Protein AF-A0A137P1X7-F1 (afdb_monomer_lite)

Organism: Conidiobolus coronatus (strain ATCC 28846 / CBS 209.66 / NRRL 28638) (NCBI:txid796925)

Secondary structure (DSSP, 8-state):
---HHHHHHHHHHHHHHHHHHHHHHHHHHH-HHHHTSHHHHHHHHHHHHHHHHHHHHHHHHHGGGGTTSHHHHHHHHHHHHHHHHHHHHHHHHHHHHHHHHTS-PPPPHHHHHHHHHHHHHHHHHHHHHHHHH--S--SS-SSHHHHHHHHHHHHHHHHHHHHHHHHHHHHHHHHHHHHHHHHHHHH-SS--HHHHHHHHHHHHHHHHHHTHHHHHHHHHHHHHHHHHHHHHTTGGGGTTT-

pLDDT: mean 83.23, std 13.9, range [30.8, 97.38]

Sequence (242 aa):
MSVEVPTVIQYLGLVCSVVVILILAALTIVDIKLVNRVTVRLVAGIAIADFIGHVSVILILDSVNYIPSSYCQGLAAMTTLARLMYALTNVAICYHLYRVVVSLKKASFKYELAIWSVLMLIIGVIMVIFHFVGKLCIPGSDNFGIQVLENIIAGLFNLAAVASGIFTTFACHRHMNRWVEAYFNKDSEGEGDNGQNEAKVIKSKQVKRSFLYPLSTIITLSTELVTCFWSLGGNQHKLSEL

Structure (mmCIF, N/CA/C/O backbone):
data_AF-A0A137P1X7-F1
#
_entry.id   AF-A0A137P1X7-F1
#
loop_
_atom_site.group_PDB
_atom_site.id
_atom_site.type_symbol
_atom_site.label_atom_id
_atom_site.label_alt_id
_atom_site.label_comp_id
_atom_site.label_asym_id
_atom_site.label_entity_id
_atom_site.label_seq_id
_atom_site.pdbx_PDB_ins_code
_atom_site.Cartn_x
_atom_site.Cartn_y
_atom_site.Cartn_z
_atom_site.occupancy
_atom_site.B_iso_or_equiv
_atom_site.auth_seq_id
_atom_site.auth_comp_id
_atom_site.auth_asym_id
_atom_site.auth_atom_id
_atom_site.pdbx_PDB_model_num
ATOM 1 N N . MET A 1 1 ? 24.621 14.379 -12.247 1.00 30.80 1 MET A N 1
ATOM 2 C CA . MET A 1 1 ? 24.216 15.378 -11.234 1.00 30.80 1 MET A CA 1
ATOM 3 C C . MET A 1 1 ? 23.479 14.636 -10.112 1.00 30.80 1 MET A C 1
ATOM 5 O O . MET A 1 1 ? 22.495 13.976 -10.399 1.00 30.80 1 MET A O 1
ATOM 9 N N . SER A 1 2 ? 24.042 14.610 -8.893 1.00 34.41 2 SER A N 1
ATOM 10 C CA . SER A 1 2 ? 23.454 14.098 -7.627 1.00 34.41 2 SER A CA 1
ATOM 11 C C . SER A 1 2 ? 22.745 12.719 -7.616 1.00 34.41 2 SER A C 1
ATOM 13 O O . SER A 1 2 ? 21.550 12.642 -7.341 1.00 34.41 2 SER A O 1
ATOM 15 N N . VAL A 1 3 ? 23.482 11.616 -7.809 1.00 47.91 3 VAL A N 1
ATOM 16 C CA . VAL A 1 3 ? 22.989 10.240 -7.518 1.00 47.91 3 VAL A CA 1
ATOM 17 C C . VAL A 1 3 ? 23.093 9.897 -6.013 1.00 47.91 3 VAL A C 1
ATOM 19 O O . VAL A 1 3 ? 22.483 8.950 -5.522 1.00 47.91 3 VAL A O 1
ATOM 22 N N . GLU A 1 4 ? 23.815 10.704 -5.234 1.00 55.75 4 GLU A N 1
ATOM 23 C CA . GLU A 1 4 ? 24.093 10.423 -3.817 1.00 55.75 4 GLU A CA 1
ATOM 24 C C . GLU A 1 4 ? 22.868 10.606 -2.908 1.00 55.75 4 GLU A C 1
ATOM 26 O O . GLU A 1 4 ? 22.577 9.746 -2.079 1.00 55.75 4 GLU A O 1
ATOM 31 N N . VAL A 1 5 ? 22.096 11.682 -3.099 1.00 58.75 5 VAL A N 1
ATOM 32 C CA . VAL A 1 5 ? 20.900 11.979 -2.290 1.00 58.75 5 VAL A CA 1
ATOM 33 C C . VAL A 1 5 ? 19.823 10.887 -2.390 1.00 58.75 5 VAL A C 1
ATOM 35 O O . VAL A 1 5 ? 19.363 10.434 -1.339 1.00 58.75 5 VAL A O 1
ATOM 38 N N . PRO A 1 6 ? 19.418 10.409 -3.589 1.00 72.00 6 PRO A N 1
ATOM 39 C CA . PRO A 1 6 ? 18.426 9.340 -3.670 1.00 72.00 6 PRO A CA 1
ATOM 40 C C . PRO A 1 6 ? 18.935 8.048 -3.025 1.00 72.00 6 PRO A C 1
ATOM 42 O O . PRO A 1 6 ? 18.173 7.391 -2.325 1.00 72.00 6 PRO A O 1
ATOM 45 N N . THR A 1 7 ? 20.222 7.726 -3.164 1.00 79.62 7 THR A N 1
ATOM 46 C CA . THR A 1 7 ? 20.813 6.500 -2.609 1.00 79.62 7 THR A CA 1
ATOM 47 C C . THR A 1 7 ? 20.793 6.487 -1.076 1.00 79.62 7 THR A C 1
ATOM 49 O O . THR A 1 7 ? 20.354 5.506 -0.475 1.00 79.62 7 THR A O 1
ATOM 52 N N . VAL A 1 8 ? 21.179 7.591 -0.423 1.00 87.44 8 VAL A N 1
ATOM 53 C CA . VAL A 1 8 ? 21.151 7.707 1.050 1.00 87.44 8 VAL A CA 1
ATOM 54 C C . VAL A 1 8 ? 19.732 7.531 1.601 1.00 87.44 8 VAL A C 1
ATOM 56 O O . VAL A 1 8 ? 19.544 6.837 2.600 1.00 87.44 8 VAL A O 1
ATOM 59 N N . ILE A 1 9 ? 18.725 8.108 0.935 1.00 88.12 9 ILE A N 1
ATOM 60 C CA . ILE A 1 9 ? 17.318 7.973 1.343 1.00 88.12 9 ILE A CA 1
ATOM 61 C C . ILE A 1 9 ? 16.857 6.512 1.244 1.00 88.12 9 ILE A C 1
ATOM 63 O O . ILE A 1 9 ? 16.176 6.036 2.152 1.00 88.12 9 ILE A O 1
ATOM 67 N N . GLN A 1 10 ? 17.256 5.783 0.194 1.00 89.00 10 GLN A N 1
ATOM 68 C CA . GLN A 1 10 ? 16.917 4.361 0.056 1.00 89.00 10 GLN A CA 1
ATOM 69 C C . GLN A 1 10 ? 17.535 3.512 1.172 1.00 89.00 10 GLN A C 1
ATOM 71 O O . GLN A 1 10 ? 16.839 2.690 1.764 1.00 89.00 10 GLN A O 1
ATOM 76 N N . TYR A 1 11 ? 18.808 3.732 1.513 1.00 92.56 11 TYR A N 1
ATOM 77 C CA . TYR A 1 11 ? 19.455 3.012 2.616 1.00 92.56 11 TYR A CA 1
ATOM 78 C C . TYR A 1 11 ? 18.837 3.341 3.976 1.00 92.56 11 TYR A C 1
ATOM 80 O O . TYR A 1 11 ? 18.636 2.441 4.791 1.00 92.56 11 TYR A O 1
ATOM 88 N N . LEU A 1 12 ? 18.496 4.608 4.226 1.00 93.88 12 LEU A N 1
ATOM 89 C CA . LEU A 1 12 ? 17.813 5.000 5.457 1.00 93.88 12 LEU A CA 1
ATOM 90 C C . LEU A 1 12 ? 16.444 4.316 5.569 1.00 93.88 12 LEU A C 1
ATOM 92 O O . LEU A 1 12 ? 16.135 3.726 6.604 1.00 93.88 12 LEU A O 1
ATOM 96 N N . GLY A 1 13 ? 15.657 4.344 4.491 1.00 91.44 13 GLY A N 1
ATOM 97 C CA . GLY A 1 13 ? 14.371 3.653 4.415 1.00 91.44 13 GLY A CA 1
ATOM 98 C C . GLY A 1 13 ? 14.506 2.144 4.626 1.00 91.44 13 GLY A C 1
ATOM 99 O O . GLY A 1 13 ? 13.758 1.556 5.411 1.00 91.44 13 GLY A O 1
ATOM 100 N N . LEU A 1 14 ? 15.532 1.526 4.032 1.00 94.50 14 LEU A N 1
ATOM 101 C CA . LEU A 1 14 ? 15.858 0.118 4.244 1.00 94.50 14 LEU A CA 1
ATOM 102 C C . LEU A 1 14 ? 16.126 -0.176 5.725 1.00 94.50 14 LEU A C 1
ATOM 104 O O . LEU A 1 14 ? 15.487 -1.063 6.288 1.00 94.50 14 LEU A O 1
ATOM 108 N N . VAL A 1 15 ? 17.008 0.585 6.380 1.00 96.31 15 VAL A N 1
ATOM 109 C CA . VAL A 1 15 ? 17.313 0.408 7.811 1.00 96.31 15 VAL A CA 1
ATOM 110 C C . VAL A 1 15 ? 16.051 0.559 8.660 1.00 96.31 15 VAL A C 1
ATOM 112 O O . VAL A 1 15 ? 15.792 -0.280 9.523 1.00 96.31 15 VAL A O 1
ATOM 115 N N . CYS A 1 16 ? 15.224 1.572 8.392 1.00 95.31 16 CYS A N 1
ATOM 116 C CA . CYS A 1 16 ? 13.956 1.766 9.094 1.00 95.31 16 CYS A CA 1
ATOM 117 C C . CYS A 1 16 ? 13.007 0.571 8.919 1.00 95.31 16 CYS A C 1
ATOM 119 O O . CYS A 1 16 ? 12.462 0.081 9.910 1.00 95.31 16 CYS A O 1
ATOM 121 N N . SER A 1 17 ? 12.841 0.065 7.693 1.00 95.38 17 SER A N 1
ATOM 122 C CA . SER A 1 17 ? 11.986 -1.097 7.416 1.00 95.38 17 SER A CA 1
ATOM 123 C C . SER A 1 17 ? 12.483 -2.360 8.135 1.00 95.38 17 SER A C 1
ATOM 125 O O . SER A 1 17 ? 11.692 -3.054 8.776 1.00 95.38 17 SER A O 1
ATOM 127 N N . VAL A 1 18 ? 13.799 -2.607 8.143 1.00 96.81 18 VAL A N 1
ATOM 128 C CA . VAL A 1 18 ? 14.423 -3.734 8.855 1.00 96.81 18 VAL A CA 1
ATOM 129 C C . VAL A 1 18 ? 14.198 -3.623 10.360 1.00 96.81 18 VAL A C 1
ATOM 131 O O . VAL A 1 18 ? 13.780 -4.596 10.987 1.00 96.81 18 VAL A O 1
ATOM 134 N N . VAL A 1 19 ? 14.414 -2.444 10.951 1.00 97.38 19 VAL A N 1
ATOM 135 C CA . VAL A 1 19 ? 14.175 -2.213 12.385 1.00 97.38 19 VAL A CA 1
ATOM 136 C C . VAL A 1 19 ? 12.715 -2.487 12.746 1.00 97.38 19 VAL A C 1
ATOM 138 O O . VAL A 1 19 ? 12.451 -3.177 13.730 1.00 97.38 19 VAL A O 1
ATOM 141 N N . VAL A 1 20 ? 11.758 -2.015 11.940 1.00 95.38 20 VAL A N 1
ATOM 142 C CA . VAL A 1 20 ? 10.328 -2.285 12.162 1.00 95.38 20 VAL A CA 1
ATOM 143 C C . VAL A 1 20 ? 10.031 -3.784 12.089 1.00 95.38 20 VAL A C 1
ATOM 145 O O . VAL A 1 20 ? 9.364 -4.309 12.981 1.00 95.38 20 VAL A O 1
ATOM 148 N N . ILE A 1 21 ? 10.551 -4.494 11.084 1.00 95.88 21 ILE A N 1
ATOM 149 C CA . ILE A 1 21 ? 10.370 -5.948 10.948 1.00 95.88 21 ILE A CA 1
ATOM 150 C C . ILE A 1 21 ? 10.949 -6.690 12.162 1.00 95.88 21 ILE A C 1
ATOM 152 O O . ILE A 1 21 ? 10.281 -7.565 12.713 1.00 95.88 21 ILE A O 1
ATOM 156 N N . LEU A 1 22 ? 12.144 -6.317 12.630 1.00 96.94 22 LEU A N 1
ATOM 157 C CA . LEU A 1 22 ? 12.773 -6.922 13.810 1.00 96.94 22 LEU A CA 1
ATOM 158 C C . LEU A 1 22 ? 11.968 -6.669 15.090 1.00 96.94 22 LEU A C 1
ATOM 160 O O . LEU A 1 22 ? 11.778 -7.591 15.883 1.00 96.94 22 LEU A O 1
ATOM 164 N N . ILE A 1 23 ? 11.442 -5.455 15.279 1.00 95.56 23 ILE A N 1
ATOM 165 C CA . ILE A 1 23 ? 10.562 -5.133 16.412 1.00 95.56 23 ILE A CA 1
ATOM 166 C C . ILE A 1 23 ? 9.292 -5.991 16.357 1.00 95.56 23 ILE A C 1
ATOM 168 O O . ILE A 1 23 ? 8.887 -6.558 17.371 1.00 95.56 23 ILE A O 1
ATOM 172 N N . LEU A 1 24 ? 8.671 -6.133 15.184 1.00 93.69 24 LEU A N 1
ATOM 173 C CA . LEU A 1 24 ? 7.478 -6.965 15.011 1.00 93.69 24 LEU A CA 1
ATOM 174 C C . LEU A 1 24 ? 7.767 -8.453 15.257 1.00 93.69 24 LEU A C 1
ATOM 176 O O . LEU A 1 24 ? 6.954 -9.141 15.881 1.00 93.69 24 LEU A O 1
ATOM 180 N N . ALA A 1 25 ? 8.931 -8.945 14.830 1.00 93.94 25 ALA A N 1
ATOM 181 C CA . ALA A 1 25 ? 9.381 -10.303 15.114 1.00 93.94 25 ALA A CA 1
ATOM 182 C C . ALA A 1 25 ? 9.582 -10.522 16.624 1.00 93.94 25 ALA A C 1
ATOM 184 O O . ALA A 1 25 ? 9.053 -11.486 17.177 1.00 93.94 25 ALA A O 1
ATOM 185 N N . ALA A 1 26 ? 10.247 -9.591 17.316 1.00 95.38 26 ALA A N 1
ATOM 186 C CA . ALA A 1 26 ? 10.423 -9.645 18.767 1.00 95.38 26 ALA A CA 1
ATOM 187 C C . ALA A 1 26 ? 9.076 -9.625 19.513 1.00 95.38 26 ALA A C 1
ATOM 189 O O . ALA A 1 26 ? 8.852 -10.438 20.408 1.00 95.38 26 ALA A O 1
ATOM 190 N N . LEU A 1 27 ? 8.136 -8.765 19.101 1.00 92.69 27 LEU A N 1
ATOM 191 C CA . LEU A 1 27 ? 6.781 -8.735 19.664 1.00 92.69 27 LEU A CA 1
ATOM 192 C C . LEU A 1 27 ? 6.018 -10.043 19.425 1.00 92.69 27 LEU A C 1
ATOM 194 O O . LEU A 1 27 ? 5.241 -10.451 20.283 1.00 92.69 27 LEU A O 1
ATOM 198 N N . THR A 1 28 ? 6.253 -10.716 18.295 1.00 92.00 28 THR A N 1
ATOM 199 C CA . THR A 1 28 ? 5.644 -12.023 17.999 1.00 92.00 28 THR A CA 1
ATOM 200 C C . THR A 1 28 ? 6.122 -13.096 18.975 1.00 92.00 28 THR A C 1
ATOM 202 O O . THR A 1 28 ? 5.324 -13.935 19.389 1.00 92.00 28 THR A O 1
ATOM 205 N N . ILE A 1 29 ? 7.399 -13.048 19.366 1.00 94.56 29 ILE A N 1
ATOM 206 C CA . ILE A 1 29 ? 7.999 -13.981 20.327 1.00 94.56 29 ILE A CA 1
ATOM 207 C C . ILE A 1 29 ? 7.494 -13.704 21.750 1.00 94.56 29 ILE A C 1
ATOM 209 O O . ILE A 1 29 ? 7.195 -14.644 22.482 1.00 94.56 29 ILE A O 1
ATOM 213 N N . VAL A 1 30 ? 7.384 -12.429 22.141 1.00 96.00 30 VAL A N 1
ATOM 214 C CA . VAL A 1 30 ? 6.983 -12.038 23.504 1.00 96.00 30 VAL A CA 1
ATOM 215 C C . VAL A 1 30 ? 5.481 -12.214 23.739 1.00 96.00 30 VAL A C 1
ATOM 217 O O . VAL A 1 30 ? 5.085 -12.774 24.759 1.00 96.00 30 VAL A O 1
ATOM 220 N N . ASP A 1 31 ? 4.634 -11.738 22.821 1.00 93.69 31 ASP A N 1
ATOM 221 C CA . ASP A 1 31 ? 3.179 -11.831 22.955 1.00 93.69 31 ASP A CA 1
ATOM 222 C C . ASP A 1 31 ? 2.479 -11.964 21.594 1.00 93.69 31 ASP A C 1
ATOM 224 O O . ASP A 1 31 ? 2.097 -10.992 20.931 1.00 93.69 31 ASP A O 1
ATOM 228 N N . ILE A 1 32 ? 2.205 -13.211 21.214 1.00 88.25 32 ILE A N 1
ATOM 229 C CA . ILE A 1 32 ? 1.483 -13.525 19.980 1.00 88.25 32 ILE A CA 1
ATOM 230 C C . ILE A 1 32 ? 0.057 -12.946 19.958 1.00 88.25 32 ILE A C 1
ATOM 232 O O . ILE A 1 32 ? -0.488 -12.682 18.881 1.00 88.25 32 ILE A O 1
ATOM 236 N N . LYS A 1 33 ? -0.564 -12.687 21.124 1.00 87.94 33 LYS A N 1
ATOM 237 C CA . LYS A 1 33 ? -1.897 -12.059 21.190 1.00 87.94 33 LYS A CA 1
ATOM 238 C C . LYS A 1 33 ? -1.836 -10.600 20.751 1.00 87.94 33 LYS A C 1
ATOM 240 O O . LYS A 1 33 ? -2.809 -10.106 20.174 1.00 87.94 33 LYS A O 1
ATOM 245 N N . LEU A 1 34 ? -0.713 -9.921 20.983 1.00 84.44 34 LEU A N 1
ATOM 246 C CA . LEU A 1 34 ? -0.501 -8.550 20.528 1.00 84.44 34 LEU A CA 1
ATOM 247 C C . LEU A 1 34 ? -0.401 -8.490 19.000 1.00 84.44 34 LEU A C 1
ATOM 249 O O . LEU A 1 34 ? -1.052 -7.650 18.376 1.00 84.44 34 LEU A O 1
ATOM 253 N N . VAL A 1 35 ? 0.341 -9.421 18.394 1.00 84.31 35 VAL A N 1
ATOM 254 C CA . VAL A 1 35 ? 0.533 -9.501 16.934 1.00 84.31 35 VAL A CA 1
ATOM 255 C C . VAL A 1 35 ? -0.715 -10.000 16.206 1.00 84.31 35 VAL A C 1
ATOM 257 O O . VAL A 1 35 ? -0.954 -9.648 15.053 1.00 84.31 35 VAL A O 1
ATOM 260 N N . ASN A 1 36 ? -1.601 -10.719 16.899 1.00 82.69 36 ASN A N 1
ATOM 261 C CA . ASN A 1 36 ? -2.900 -11.112 16.355 1.00 82.69 36 ASN A CA 1
ATOM 262 C C . ASN A 1 36 ? -3.873 -9.923 16.151 1.00 82.69 36 ASN A C 1
ATOM 264 O O . ASN A 1 36 ? -4.985 -10.096 15.641 1.00 82.69 36 ASN A O 1
ATOM 268 N N . ARG A 1 37 ? -3.481 -8.701 16.536 1.00 84.00 37 ARG A N 1
ATOM 269 C CA . ARG A 1 37 ? -4.231 -7.482 16.222 1.00 84.00 37 ARG A CA 1
ATOM 270 C C . ARG A 1 37 ? -4.041 -7.111 14.754 1.00 84.00 37 ARG A C 1
ATOM 272 O O . ARG A 1 37 ? -2.922 -6.982 14.269 1.00 84.00 37 ARG A O 1
ATOM 279 N N . VAL A 1 38 ? -5.155 -6.836 14.081 1.00 81.50 38 VAL A N 1
ATOM 280 C CA . VAL A 1 38 ? -5.211 -6.449 12.659 1.00 81.50 38 VAL A CA 1
ATOM 281 C C . VAL A 1 38 ? -4.222 -5.336 12.324 1.00 81.50 38 VAL A C 1
ATOM 283 O O . VAL A 1 38 ? -3.482 -5.436 11.356 1.00 81.50 38 VAL A O 1
ATOM 286 N N . THR A 1 39 ? -4.156 -4.295 13.156 1.00 81.50 39 THR A N 1
ATOM 287 C CA . THR A 1 39 ? -3.266 -3.148 12.937 1.00 81.50 39 THR A CA 1
ATOM 288 C C . THR A 1 39 ? -1.796 -3.551 12.875 1.00 81.50 39 THR A C 1
ATOM 290 O O . THR A 1 39 ? -1.064 -3.013 12.057 1.00 81.50 39 THR A O 1
ATOM 293 N N . VAL A 1 40 ? -1.364 -4.512 13.699 1.00 85.88 40 VAL A N 1
ATOM 294 C CA . VAL A 1 40 ? 0.032 -4.974 13.732 1.00 85.88 40 VAL A CA 1
ATOM 295 C C . VAL A 1 40 ? 0.358 -5.765 12.467 1.00 85.88 40 VAL A C 1
ATOM 297 O O . VAL A 1 40 ? 1.384 -5.520 11.841 1.00 85.88 40 VAL A O 1
ATOM 300 N N . ARG A 1 41 ? -0.553 -6.643 12.029 1.00 87.50 41 ARG A N 1
ATOM 301 C CA . ARG A 1 41 ? -0.404 -7.378 10.762 1.00 87.50 41 ARG A CA 1
ATOM 302 C C . ARG A 1 41 ? -0.355 -6.459 9.544 1.00 87.50 41 ARG A C 1
ATOM 304 O O . ARG A 1 41 ? 0.434 -6.687 8.636 1.00 87.50 41 ARG A O 1
ATOM 311 N N . LEU A 1 42 ? -1.178 -5.415 9.529 1.00 85.19 42 LEU A N 1
ATOM 312 C CA . LEU A 1 42 ? -1.189 -4.429 8.449 1.00 85.19 42 LEU A CA 1
ATOM 313 C C . LEU A 1 42 ? 0.116 -3.621 8.394 1.00 85.19 42 LEU A C 1
ATOM 315 O O . LEU A 1 42 ? 0.656 -3.418 7.310 1.00 85.19 42 LEU A O 1
ATOM 319 N N . VAL A 1 43 ? 0.656 -3.219 9.552 1.00 89.75 43 VAL A N 1
ATOM 320 C CA . VAL A 1 43 ? 1.976 -2.567 9.635 1.00 89.75 43 VAL A CA 1
ATOM 321 C C . VAL A 1 43 ? 3.083 -3.503 9.149 1.00 89.75 43 VAL A C 1
ATOM 323 O O . VAL A 1 43 ? 3.970 -3.053 8.432 1.00 89.75 43 VAL A O 1
ATOM 326 N N . ALA A 1 44 ? 3.010 -4.799 9.469 1.00 91.25 44 ALA A N 1
ATOM 327 C CA . ALA A 1 44 ? 3.953 -5.788 8.949 1.00 91.25 44 ALA A CA 1
ATOM 328 C C . ALA A 1 44 ? 3.917 -5.857 7.414 1.00 91.25 44 ALA A C 1
ATOM 330 O O . ALA A 1 44 ? 4.967 -5.859 6.781 1.00 91.25 44 ALA A O 1
ATOM 331 N N . GLY A 1 45 ? 2.721 -5.851 6.816 1.00 90.56 45 GLY A N 1
ATOM 332 C CA . GLY A 1 45 ? 2.553 -5.832 5.361 1.00 90.56 45 GLY A CA 1
ATOM 333 C C . GLY A 1 45 ? 3.215 -4.622 4.695 1.00 90.56 45 GLY A C 1
ATOM 334 O O . GLY A 1 45 ? 3.949 -4.795 3.725 1.00 90.56 45 GLY A O 1
ATOM 335 N N . ILE A 1 46 ? 3.020 -3.416 5.247 1.00 92.12 46 ILE A N 1
ATOM 336 C CA . ILE A 1 46 ? 3.688 -2.199 4.746 1.00 92.12 46 ILE A CA 1
ATOM 337 C C . ILE A 1 46 ? 5.205 -2.321 4.893 1.00 92.12 46 ILE A C 1
ATOM 339 O O . ILE A 1 46 ? 5.922 -2.087 3.929 1.00 92.12 46 ILE A O 1
ATOM 343 N N . ALA A 1 47 ? 5.696 -2.728 6.066 1.00 94.19 47 ALA A N 1
ATOM 344 C CA . ALA A 1 47 ? 7.132 -2.816 6.319 1.00 94.19 47 ALA A CA 1
ATOM 345 C C . ALA A 1 47 ? 7.831 -3.805 5.371 1.00 94.19 47 ALA A C 1
ATOM 347 O O . ALA A 1 47 ? 8.941 -3.542 4.918 1.00 94.19 47 ALA A O 1
ATOM 348 N N . ILE A 1 48 ? 7.172 -4.920 5.033 1.00 92.81 48 ILE A N 1
ATOM 349 C CA . ILE A 1 48 ? 7.675 -5.872 4.034 1.00 92.81 48 ILE A CA 1
ATOM 350 C C . ILE A 1 48 ? 7.661 -5.237 2.634 1.00 92.81 48 ILE A C 1
ATOM 352 O O . ILE A 1 48 ? 8.624 -5.406 1.892 1.00 92.81 48 ILE A O 1
ATOM 356 N N . ALA A 1 49 ? 6.616 -4.487 2.269 1.00 92.38 49 ALA A N 1
ATOM 357 C CA . ALA A 1 49 ? 6.569 -3.778 0.988 1.00 92.38 49 ALA A CA 1
ATOM 358 C C . ALA A 1 49 ? 7.672 -2.727 0.853 1.00 92.38 49 ALA A C 1
ATOM 360 O O . ALA A 1 49 ? 8.355 -2.707 -0.170 1.00 92.38 49 ALA A O 1
ATOM 361 N N . ASP A 1 50 ? 7.903 -1.937 1.900 1.00 92.31 50 ASP A N 1
ATOM 362 C CA . ASP A 1 50 ? 8.989 -0.956 1.958 1.00 92.31 50 ASP A CA 1
ATOM 363 C C . ASP A 1 50 ? 10.354 -1.634 1.861 1.00 92.31 50 ASP A C 1
ATOM 365 O O . ASP A 1 50 ? 11.200 -1.209 1.077 1.00 92.31 50 ASP A O 1
ATOM 369 N N . PHE A 1 51 ? 10.559 -2.731 2.597 1.00 94.88 51 PHE A N 1
ATOM 370 C CA . PHE A 1 51 ? 11.801 -3.498 2.537 1.00 94.88 51 PHE A CA 1
ATOM 371 C C . PHE A 1 51 ? 12.095 -3.977 1.111 1.00 94.88 51 PHE A C 1
ATOM 373 O O . PHE A 1 51 ? 13.176 -3.718 0.582 1.00 94.88 51 PHE A O 1
ATOM 380 N N . ILE A 1 52 ? 11.127 -4.634 0.462 1.00 93.06 52 ILE A N 1
ATOM 381 C CA . ILE A 1 52 ? 11.301 -5.122 -0.912 1.00 93.06 52 ILE A CA 1
ATOM 382 C C . ILE A 1 52 ? 11.508 -3.947 -1.875 1.00 93.06 52 ILE A C 1
ATOM 384 O O . ILE A 1 52 ? 12.370 -4.028 -2.750 1.00 93.06 52 ILE A O 1
ATOM 388 N N . GLY A 1 53 ? 10.776 -2.845 -1.696 1.00 91.12 53 GLY A N 1
ATOM 389 C CA . GLY A 1 53 ? 10.919 -1.630 -2.496 1.00 91.12 53 GLY A CA 1
ATOM 390 C C . GLY A 1 53 ? 12.331 -1.064 -2.433 1.00 91.12 53 GLY A C 1
ATOM 391 O O . GLY A 1 53 ? 12.987 -0.961 -3.472 1.00 91.12 53 GLY A O 1
ATOM 392 N N . HIS A 1 54 ? 12.831 -0.785 -1.230 1.00 92.50 54 HIS A N 1
ATOM 393 C CA . HIS A 1 54 ? 14.171 -0.238 -1.023 1.00 92.50 54 HIS A CA 1
ATOM 394 C C . HIS A 1 54 ? 15.269 -1.176 -1.532 1.00 92.50 54 HIS A C 1
ATOM 396 O O . HIS A 1 54 ? 16.167 -0.722 -2.241 1.00 92.50 54 HIS A O 1
ATOM 402 N N . VAL A 1 55 ? 15.178 -2.483 -1.247 1.00 91.88 55 VAL A N 1
ATOM 403 C CA . VAL A 1 55 ? 16.127 -3.476 -1.784 1.00 91.88 55 VAL A CA 1
ATOM 404 C C . VAL A 1 55 ? 16.107 -3.467 -3.310 1.00 91.88 55 VAL A C 1
ATOM 406 O O . VAL A 1 55 ? 17.166 -3.423 -3.928 1.00 91.88 55 VAL A O 1
ATOM 409 N N . SER A 1 56 ? 14.924 -3.466 -3.932 1.00 88.12 56 SER A N 1
ATOM 410 C CA . SER A 1 56 ? 14.815 -3.494 -5.393 1.00 88.12 56 SER A CA 1
ATOM 411 C C . SER A 1 56 ? 15.440 -2.254 -6.039 1.00 88.12 56 SER A C 1
ATOM 413 O O . SER A 1 56 ? 16.178 -2.379 -7.009 1.00 88.12 56 SER A O 1
ATOM 415 N N . VAL A 1 57 ? 15.229 -1.067 -5.461 1.00 84.75 57 VAL A N 1
ATOM 416 C CA . VAL A 1 57 ? 15.802 0.182 -5.978 1.00 84.75 57 VAL A CA 1
ATOM 417 C C . VAL A 1 57 ? 17.321 0.193 -5.829 1.00 84.75 57 VAL A C 1
ATOM 419 O O . VAL A 1 57 ? 18.009 0.548 -6.782 1.00 84.75 57 VAL A O 1
ATOM 422 N N . ILE A 1 58 ? 17.851 -0.229 -4.677 1.00 87.75 58 ILE A N 1
ATOM 423 C CA . ILE A 1 58 ? 19.302 -0.317 -4.449 1.00 87.75 58 ILE A CA 1
ATOM 424 C C . ILE A 1 58 ? 19.941 -1.265 -5.465 1.00 87.75 58 ILE A C 1
ATOM 426 O O . ILE A 1 58 ? 20.902 -0.897 -6.133 1.00 87.75 58 ILE A O 1
ATOM 430 N N . LEU A 1 59 ? 19.363 -2.453 -5.644 1.00 85.12 59 LEU A N 1
ATOM 431 C CA . LEU A 1 59 ? 19.865 -3.422 -6.613 1.00 85.12 59 LEU A CA 1
ATOM 432 C C . LEU A 1 59 ? 19.776 -2.892 -8.054 1.00 85.12 59 LEU A C 1
ATOM 434 O O . LEU A 1 59 ? 20.644 -3.211 -8.864 1.00 85.12 59 LEU A O 1
ATOM 438 N N . ILE A 1 60 ? 18.764 -2.076 -8.395 1.00 79.94 60 ILE A N 1
ATOM 439 C CA . ILE A 1 60 ? 18.640 -1.481 -9.739 1.00 79.94 60 ILE A CA 1
ATOM 440 C C . ILE A 1 60 ? 19.800 -0.537 -10.026 1.00 79.94 60 ILE A C 1
ATOM 442 O O . ILE A 1 60 ? 20.328 -0.569 -11.140 1.00 79.94 60 ILE A O 1
ATOM 446 N N . LEU A 1 61 ? 20.215 0.266 -9.044 1.00 77.94 61 LEU A N 1
ATOM 447 C CA . LEU A 1 61 ? 21.328 1.204 -9.204 1.00 77.94 61 LEU A CA 1
ATOM 448 C C . LEU A 1 61 ? 22.629 0.479 -9.582 1.00 77.94 61 LEU A C 1
ATOM 450 O O . LEU A 1 61 ? 23.362 0.956 -10.446 1.00 77.94 61 LEU A O 1
ATOM 454 N N . ASP A 1 62 ? 22.854 -0.711 -9.026 1.00 74.56 62 ASP A N 1
ATOM 455 C CA . ASP A 1 62 ? 24.030 -1.539 -9.323 1.00 74.56 62 ASP A CA 1
ATOM 456 C C . ASP A 1 62 ? 23.863 -2.397 -10.598 1.00 74.56 62 ASP A C 1
ATOM 458 O O . ASP A 1 62 ? 24.832 -2.951 -11.128 1.00 74.56 62 ASP A O 1
ATOM 462 N N . SER A 1 63 ? 22.637 -2.506 -11.126 1.00 71.25 63 SER A N 1
ATOM 463 C CA . SER A 1 63 ? 22.284 -3.430 -12.215 1.00 71.25 63 SER A CA 1
ATOM 464 C C . SER A 1 63 ? 22.617 -2.942 -13.630 1.00 71.25 63 SER A C 1
ATOM 466 O O . SER A 1 63 ? 22.495 -3.717 -14.578 1.00 71.25 63 SER A O 1
ATOM 468 N N . VAL A 1 64 ? 23.067 -1.691 -13.795 1.00 70.06 64 VAL A N 1
ATOM 469 C CA . VAL A 1 64 ? 23.318 -1.066 -15.113 1.00 70.06 64 VAL A CA 1
ATOM 470 C C . VAL A 1 64 ? 24.294 -1.888 -15.967 1.00 70.06 64 VAL A C 1
ATOM 472 O O . VAL A 1 64 ? 24.118 -2.006 -17.176 1.00 70.06 64 VAL A O 1
ATOM 475 N N . ASN A 1 65 ? 25.270 -2.544 -15.335 1.00 71.81 65 ASN A N 1
ATOM 476 C CA . ASN A 1 65 ? 26.262 -3.386 -16.016 1.00 71.81 65 ASN A CA 1
ATOM 477 C C . ASN A 1 65 ? 25.744 -4.786 -16.399 1.00 71.81 65 ASN A C 1
ATOM 479 O O . ASN A 1 65 ? 26.455 -5.552 -17.044 1.00 71.81 65 ASN A O 1
ATOM 483 N N . TYR A 1 66 ? 24.525 -5.139 -15.987 1.00 73.19 66 TYR A N 1
ATOM 484 C CA . TYR A 1 66 ? 23.942 -6.472 -16.137 1.00 73.19 66 TYR A CA 1
ATOM 485 C C . TYR A 1 66 ? 22.762 -6.500 -17.116 1.00 73.19 66 TYR A C 1
ATOM 487 O O . TYR A 1 66 ? 22.052 -7.506 -17.184 1.00 73.19 66 TYR A O 1
ATOM 495 N N . ILE A 1 67 ? 22.539 -5.439 -17.892 1.00 73.69 67 ILE A N 1
ATOM 496 C CA . ILE A 1 67 ? 21.613 -5.450 -19.033 1.00 73.69 67 ILE A CA 1
ATOM 497 C C . ILE A 1 67 ? 22.291 -6.254 -20.163 1.00 73.69 67 ILE A C 1
ATOM 499 O O . ILE A 1 67 ? 23.413 -5.894 -20.522 1.00 73.69 67 ILE A O 1
ATOM 503 N N . PRO A 1 68 ? 21.703 -7.334 -20.738 1.00 72.25 68 PRO A N 1
ATOM 504 C CA . PRO A 1 68 ? 20.331 -7.860 -20.637 1.00 72.25 68 PRO A CA 1
ATOM 505 C C . PRO A 1 68 ? 20.238 -9.257 -19.968 1.00 72.25 68 PRO A C 1
ATOM 507 O O . PRO A 1 68 ? 19.657 -10.198 -20.510 1.00 72.25 68 P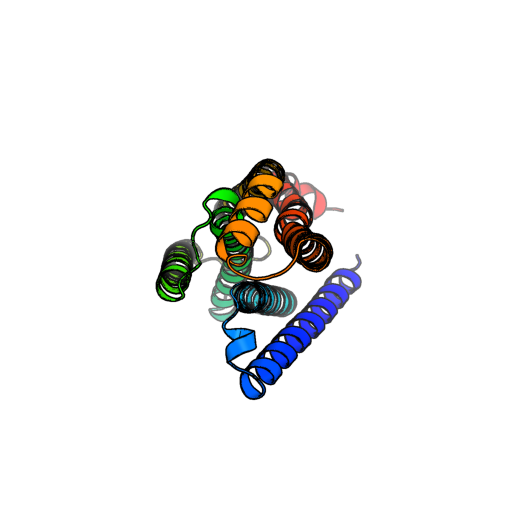RO A O 1
ATOM 510 N N . SER A 1 69 ? 20.840 -9.437 -18.796 1.00 80.12 69 SER A N 1
ATOM 511 C CA . SER A 1 69 ? 20.844 -10.723 -18.085 1.00 80.12 69 SER A CA 1
ATOM 512 C C . SER A 1 69 ? 19.474 -11.102 -17.494 1.00 80.12 69 SER A C 1
ATOM 514 O O . SER A 1 69 ? 18.615 -10.254 -17.236 1.00 80.12 69 SER A O 1
ATOM 516 N N . SER A 1 70 ? 19.289 -12.393 -17.194 1.00 80.94 70 SER A N 1
ATOM 517 C CA . SER A 1 70 ? 18.132 -12.896 -16.432 1.00 80.94 70 SER A CA 1
ATOM 518 C C . SER A 1 70 ? 18.017 -12.265 -15.039 1.00 80.94 70 SER A C 1
ATOM 520 O O . SER A 1 70 ? 16.911 -12.108 -14.523 1.00 80.94 70 SER A O 1
ATOM 522 N N . TYR A 1 71 ? 19.144 -11.850 -14.452 1.00 81.31 71 TYR A N 1
ATOM 523 C CA . TYR A 1 71 ? 19.188 -11.113 -13.190 1.00 81.31 71 TYR A CA 1
ATOM 524 C C . TYR A 1 71 ? 18.441 -9.779 -13.294 1.00 81.31 71 TYR A C 1
ATOM 526 O O . TYR A 1 71 ? 17.595 -9.469 -12.457 1.00 81.31 71 TYR A O 1
ATOM 534 N N . CYS A 1 72 ? 18.680 -9.039 -14.376 1.00 78.38 72 CYS A N 1
ATOM 535 C CA . CYS A 1 72 ? 18.020 -7.769 -14.648 1.00 78.38 72 CYS A CA 1
ATOM 536 C C . CYS A 1 72 ? 16.491 -7.948 -14.786 1.00 78.38 72 CYS A C 1
ATOM 538 O O . CYS A 1 72 ? 15.713 -7.210 -14.182 1.00 78.38 72 CYS A O 1
ATOM 540 N N . GLN A 1 73 ? 16.038 -8.976 -15.515 1.00 77.94 73 GLN A N 1
ATOM 541 C CA . GLN A 1 73 ? 14.603 -9.273 -15.659 1.00 77.94 73 GLN A CA 1
ATOM 542 C C . GLN A 1 73 ? 13.935 -9.596 -14.315 1.00 77.94 73 GLN A C 1
ATOM 544 O O . GLN A 1 73 ? 12.842 -9.107 -14.028 1.00 77.94 73 GLN A O 1
ATOM 549 N N . GLY A 1 74 ? 14.599 -10.401 -13.478 1.00 79.94 74 GLY A N 1
ATOM 550 C CA . GLY A 1 74 ? 14.120 -10.699 -12.129 1.00 79.94 74 GLY A CA 1
ATOM 551 C C . GLY A 1 74 ? 14.014 -9.440 -11.271 1.00 79.94 74 GLY A C 1
ATOM 552 O O . GLY A 1 74 ? 13.044 -9.267 -10.538 1.00 79.94 74 GLY A O 1
ATOM 553 N N . LEU A 1 75 ? 14.969 -8.527 -11.414 1.00 82.06 75 LEU A N 1
ATOM 554 C CA . LEU A 1 75 ? 15.000 -7.284 -10.664 1.00 82.06 75 LEU A CA 1
ATOM 555 C C . LEU A 1 75 ? 13.881 -6.310 -11.063 1.00 82.06 75 LEU A C 1
ATOM 557 O O . LEU A 1 75 ? 13.214 -5.765 -10.186 1.00 82.06 75 LEU A O 1
ATOM 561 N N . ALA A 1 76 ? 13.606 -6.166 -12.361 1.00 79.44 76 ALA A N 1
ATOM 562 C CA . ALA A 1 76 ? 12.455 -5.401 -12.842 1.00 79.44 76 ALA A CA 1
ATOM 563 C C . ALA A 1 76 ? 11.138 -5.965 -12.278 1.00 79.44 76 ALA A C 1
ATOM 565 O O . ALA A 1 76 ? 10.325 -5.224 -11.724 1.00 79.44 76 ALA A O 1
ATOM 566 N N . ALA A 1 77 ? 10.970 -7.292 -12.316 1.00 81.88 77 ALA A N 1
ATOM 567 C CA . ALA A 1 77 ? 9.803 -7.951 -11.736 1.00 81.88 77 ALA A CA 1
ATOM 568 C C . ALA A 1 77 ? 9.684 -7.700 -10.221 1.00 81.88 77 ALA A C 1
ATOM 570 O O . ALA A 1 77 ? 8.583 -7.457 -9.727 1.00 81.88 77 ALA A O 1
ATOM 571 N N . MET A 1 78 ? 10.802 -7.707 -9.485 1.00 85.12 78 MET A N 1
ATOM 572 C CA . MET A 1 78 ? 10.837 -7.395 -8.051 1.00 85.12 78 MET A CA 1
ATOM 573 C C . MET A 1 78 ? 10.433 -5.947 -7.750 1.00 85.12 78 MET A C 1
ATOM 575 O O . MET A 1 78 ? 9.722 -5.704 -6.775 1.00 85.12 78 MET A O 1
ATOM 579 N N . THR A 1 79 ? 10.828 -4.985 -8.582 1.00 85.56 79 THR A N 1
ATOM 580 C CA . THR A 1 79 ? 10.414 -3.583 -8.423 1.00 85.56 79 THR A CA 1
ATOM 581 C C . THR A 1 79 ? 8.933 -3.388 -8.716 1.00 85.56 79 THR A C 1
ATOM 583 O O . THR A 1 79 ? 8.234 -2.735 -7.937 1.00 85.56 79 THR A O 1
ATOM 586 N N . THR A 1 80 ? 8.413 -4.000 -9.782 1.00 85.94 80 THR A N 1
ATOM 587 C CA . THR A 1 80 ? 6.973 -3.979 -10.065 1.00 85.94 80 THR A CA 1
ATOM 588 C C . THR A 1 80 ? 6.182 -4.655 -8.940 1.00 85.94 80 THR A C 1
ATOM 590 O O . THR A 1 80 ? 5.172 -4.116 -8.487 1.00 85.94 80 THR A O 1
ATOM 593 N N . LEU A 1 81 ? 6.666 -5.792 -8.424 1.00 88.56 81 LEU A N 1
ATOM 594 C CA . LEU A 1 81 ? 6.104 -6.469 -7.252 1.00 88.56 81 LEU A CA 1
ATOM 595 C C . LEU A 1 81 ? 6.033 -5.529 -6.048 1.00 88.56 81 LEU A C 1
ATOM 597 O O . LEU A 1 81 ? 4.972 -5.410 -5.439 1.00 88.56 81 LEU A O 1
ATOM 601 N N . ALA A 1 82 ? 7.131 -4.847 -5.720 1.00 90.12 82 ALA A N 1
ATOM 602 C CA . ALA A 1 82 ? 7.185 -3.938 -4.581 1.00 90.12 82 ALA A CA 1
ATOM 603 C C . ALA A 1 82 ? 6.142 -2.819 -4.690 1.00 90.12 82 ALA A C 1
ATOM 605 O O . ALA A 1 82 ? 5.370 -2.602 -3.755 1.00 90.12 82 ALA A O 1
ATOM 606 N N . ARG A 1 83 ? 6.067 -2.164 -5.857 1.00 90.00 83 ARG A N 1
ATOM 607 C CA . ARG A 1 83 ? 5.099 -1.090 -6.137 1.00 90.00 83 ARG A CA 1
ATOM 608 C C . ARG A 1 83 ? 3.658 -1.563 -5.985 1.00 90.00 83 ARG A C 1
ATOM 610 O O . ARG A 1 83 ? 2.871 -0.958 -5.257 1.00 90.00 83 ARG A O 1
ATOM 617 N N . LEU A 1 84 ? 3.315 -2.679 -6.631 1.00 92.38 84 LEU A N 1
ATOM 618 C CA . LEU A 1 84 ? 1.965 -3.239 -6.569 1.00 92.38 84 LEU A CA 1
ATOM 619 C C . LEU A 1 84 ? 1.606 -3.682 -5.154 1.00 92.38 84 LEU A C 1
ATOM 621 O O . LEU A 1 84 ? 0.501 -3.409 -4.687 1.00 92.38 84 LEU A O 1
ATOM 625 N N . MET A 1 85 ? 2.535 -4.336 -4.457 1.00 92.25 85 MET A N 1
ATOM 626 C CA . MET A 1 85 ? 2.318 -4.788 -3.089 1.00 92.25 85 MET A CA 1
ATOM 627 C C . MET A 1 85 ? 2.104 -3.607 -2.145 1.00 92.25 85 MET A C 1
ATOM 629 O O . MET A 1 85 ? 1.203 -3.670 -1.309 1.00 92.25 85 MET A O 1
ATOM 633 N N . TYR A 1 86 ? 2.851 -2.514 -2.305 1.00 93.25 86 TYR A N 1
ATOM 634 C CA . TYR A 1 86 ? 2.660 -1.304 -1.512 1.00 93.25 86 TYR A CA 1
ATOM 635 C C . TYR A 1 86 ? 1.280 -0.673 -1.762 1.00 93.25 86 TYR A C 1
ATOM 637 O O . TYR A 1 86 ? 0.516 -0.457 -0.814 1.00 93.25 86 TYR A O 1
ATOM 645 N N . ALA A 1 87 ? 0.899 -0.444 -3.023 1.00 94.62 87 ALA A N 1
ATOM 646 C CA . ALA A 1 87 ? -0.399 0.140 -3.372 1.00 94.62 87 ALA A CA 1
ATOM 647 C C . ALA A 1 87 ? -1.579 -0.725 -2.889 1.00 94.62 87 ALA A C 1
ATOM 649 O O . ALA A 1 87 ? -2.504 -0.237 -2.233 1.00 94.62 87 ALA A O 1
ATOM 650 N N . LEU A 1 88 ? -1.528 -2.034 -3.142 1.00 94.31 88 LEU A N 1
ATOM 651 C CA . LEU A 1 88 ? -2.582 -2.975 -2.760 1.00 94.31 88 LEU A CA 1
ATOM 652 C C . LEU A 1 88 ? -2.674 -3.196 -1.249 1.00 94.31 88 LEU A C 1
ATOM 654 O O . LEU A 1 88 ? -3.780 -3.325 -0.719 1.00 94.31 88 LEU A O 1
ATOM 658 N N . THR A 1 89 ? -1.546 -3.179 -0.534 1.00 93.69 89 THR A N 1
ATOM 659 C CA . THR A 1 89 ? -1.547 -3.217 0.936 1.00 93.69 89 THR A CA 1
ATOM 660 C C . THR A 1 89 ? -2.278 -2.002 1.495 1.00 93.69 89 THR A C 1
ATOM 662 O O . THR A 1 89 ? -3.129 -2.145 2.373 1.00 93.69 89 THR A O 1
ATOM 665 N N . ASN A 1 90 ? -2.029 -0.812 0.945 1.00 94.62 90 ASN A N 1
ATOM 666 C CA . ASN A 1 90 ? -2.736 0.400 1.352 1.00 94.62 90 ASN A CA 1
ATOM 667 C C . ASN A 1 90 ? -4.250 0.331 1.064 1.00 94.62 90 ASN A C 1
ATOM 669 O O . ASN A 1 90 ? -5.051 0.718 1.921 1.00 94.62 90 ASN A O 1
ATOM 673 N N . VAL A 1 91 ? -4.664 -0.236 -0.077 1.00 94.56 91 VAL A N 1
ATOM 674 C CA . VAL A 1 91 ? -6.087 -0.506 -0.370 1.00 94.56 91 VAL A CA 1
ATOM 675 C C . VAL A 1 91 ? -6.690 -1.461 0.666 1.00 94.56 91 VAL A C 1
ATOM 677 O O . VAL A 1 91 ? -7.764 -1.187 1.208 1.00 94.56 91 VAL A O 1
ATOM 680 N N . ALA A 1 92 ? -6.004 -2.560 0.995 1.00 93.06 92 ALA A N 1
ATOM 681 C CA . ALA A 1 92 ? -6.473 -3.506 2.007 1.00 93.06 92 ALA A CA 1
ATOM 682 C C . ALA A 1 92 ? -6.594 -2.863 3.392 1.00 93.06 92 ALA A C 1
ATOM 684 O O . ALA A 1 92 ? -7.579 -3.107 4.092 1.00 93.06 92 ALA A O 1
ATOM 685 N N . ILE A 1 93 ? -5.654 -1.999 3.780 1.00 92.38 93 ILE A N 1
ATOM 686 C CA . ILE A 1 93 ? -5.730 -1.228 5.028 1.00 92.38 93 ILE A CA 1
ATOM 687 C C . ILE A 1 93 ? -6.977 -0.347 5.039 1.00 92.38 93 ILE A C 1
ATOM 689 O O . ILE A 1 93 ? -7.749 -0.384 6.002 1.00 92.38 93 ILE A O 1
ATOM 693 N N . CYS A 1 94 ? -7.206 0.405 3.960 1.00 93.75 94 CYS A N 1
ATOM 694 C CA . CYS A 1 94 ? -8.375 1.268 3.824 1.00 93.75 94 CYS A CA 1
ATOM 695 C C . CYS A 1 94 ? -9.678 0.463 3.898 1.00 93.75 94 CYS A C 1
ATOM 697 O O . CYS A 1 94 ? -10.621 0.879 4.576 1.00 93.75 94 CYS A O 1
ATOM 699 N N . TYR A 1 95 ? -9.719 -0.714 3.274 1.00 93.00 95 TYR A N 1
ATOM 700 C CA . TYR A 1 95 ? -10.859 -1.623 3.337 1.00 93.00 95 TYR A CA 1
ATOM 701 C C . TYR A 1 95 ? -11.094 -2.178 4.751 1.00 93.00 95 TYR A C 1
ATOM 703 O O . TYR A 1 95 ? -12.223 -2.176 5.253 1.00 93.00 95 TYR A O 1
ATOM 711 N N . HIS A 1 96 ? -10.039 -2.630 5.432 1.00 90.88 96 HIS A N 1
ATOM 712 C CA . HIS A 1 96 ? -10.133 -3.156 6.793 1.00 90.88 96 HIS A CA 1
ATOM 713 C C . HIS A 1 96 ? -10.621 -2.101 7.780 1.00 90.88 96 HIS A C 1
ATOM 715 O O . HIS A 1 96 ? -11.515 -2.378 8.585 1.00 90.88 96 HIS A O 1
ATOM 721 N N . LEU A 1 97 ? -10.082 -0.886 7.688 1.00 90.75 97 LEU A N 1
ATOM 722 C CA . LEU A 1 97 ? -10.501 0.235 8.517 1.00 90.75 97 LEU A CA 1
ATOM 723 C C . LEU A 1 97 ? -11.969 0.598 8.259 1.00 90.75 97 LEU A C 1
ATOM 725 O O . LEU A 1 97 ? -12.743 0.713 9.211 1.00 90.75 97 LEU A O 1
ATOM 729 N N . TYR A 1 98 ? -12.376 0.683 6.987 1.00 93.06 98 TYR A N 1
ATOM 730 C CA . TYR A 1 98 ? -13.771 0.909 6.605 1.00 93.06 98 TYR A CA 1
ATOM 731 C C . TYR A 1 98 ? -14.698 -0.152 7.212 1.00 93.06 98 TYR A C 1
ATOM 733 O O . TYR A 1 98 ? -15.713 0.168 7.832 1.00 93.06 98 TYR A O 1
ATOM 741 N N . ARG A 1 99 ? -14.337 -1.433 7.107 1.00 91.62 99 ARG A N 1
ATOM 742 C CA . ARG A 1 99 ? -15.149 -2.528 7.646 1.00 91.62 99 ARG A CA 1
ATOM 743 C C . ARG A 1 99 ? -15.305 -2.450 9.169 1.00 91.62 99 ARG A C 1
ATOM 745 O O . ARG A 1 99 ? -16.396 -2.706 9.683 1.00 91.62 99 ARG A O 1
ATOM 752 N N . VAL A 1 100 ? -14.234 -2.122 9.888 1.00 88.94 100 VAL A N 1
ATOM 753 C CA . VAL A 1 100 ? -14.258 -2.047 11.355 1.00 88.94 100 VAL A CA 1
ATOM 754 C C . VAL A 1 100 ? -15.043 -0.826 11.833 1.00 88.94 100 VAL A C 1
ATOM 756 O O . VAL A 1 100 ? -15.867 -0.962 12.736 1.00 88.94 100 VAL A O 1
ATOM 759 N N . VAL A 1 101 ? -14.817 0.345 11.230 1.00 89.75 101 VAL A N 1
ATOM 760 C CA . VAL A 1 101 ? -15.396 1.617 11.695 1.00 89.75 101 VAL A CA 1
ATOM 761 C C . VAL A 1 101 ? -16.803 1.841 11.145 1.00 89.75 101 VAL A C 1
ATOM 763 O O . VAL A 1 101 ? -17.719 2.154 11.899 1.00 89.75 101 VAL A O 1
ATOM 766 N N . VAL A 1 102 ? -17.001 1.662 9.839 1.00 92.00 102 VAL A N 1
ATOM 767 C CA . VAL A 1 102 ? -18.275 1.970 9.171 1.00 92.00 102 VAL A CA 1
ATOM 768 C C . VAL A 1 102 ? -19.245 0.800 9.269 1.00 92.00 102 VAL A C 1
ATOM 770 O O . VAL A 1 102 ? -20.408 0.991 9.615 1.00 92.00 102 VAL A O 1
ATOM 773 N N . SER A 1 103 ? -18.780 -0.422 8.987 1.00 89.38 103 SER A N 1
ATOM 774 C CA . SER A 1 103 ? -19.660 -1.603 8.990 1.00 89.38 103 SER A CA 1
ATOM 775 C C . SER A 1 103 ? -19.832 -2.249 10.367 1.00 89.38 103 SER A C 1
ATOM 777 O O . SER A 1 103 ? -20.622 -3.183 10.483 1.00 89.38 103 SER A O 1
ATOM 779 N N . LEU A 1 104 ? -19.083 -1.815 11.391 1.00 87.62 104 LEU A N 1
ATOM 780 C CA . LEU A 1 104 ? -19.089 -2.399 12.743 1.00 87.62 104 LEU A CA 1
ATOM 781 C C . LEU A 1 104 ? -18.849 -3.922 12.760 1.00 87.62 104 LEU A C 1
ATOM 783 O O . LEU A 1 104 ? -19.239 -4.623 13.696 1.00 87.62 104 LEU A O 1
ATOM 787 N N . LYS A 1 105 ? -18.211 -4.461 11.712 1.00 88.31 105 LYS A N 1
ATOM 788 C CA . LYS A 1 105 ? -17.956 -5.896 11.568 1.00 88.31 105 LYS A CA 1
ATOM 789 C C . LYS A 1 105 ? -16.578 -6.215 12.129 1.00 88.31 105 LYS A C 1
ATOM 791 O O . LYS A 1 105 ? -15.577 -5.665 11.675 1.00 88.31 105 LYS A O 1
ATOM 796 N N . LYS A 1 106 ? -16.517 -7.169 13.062 1.00 83.50 106 LYS A N 1
ATOM 797 C CA . LYS A 1 106 ? -15.248 -7.685 13.587 1.00 83.50 106 LYS A CA 1
ATOM 798 C C . LYS A 1 106 ? -14.424 -8.279 12.441 1.00 83.50 106 LYS A C 1
ATOM 800 O O . LYS A 1 106 ? -14.933 -9.073 11.644 1.00 83.50 106 LYS A O 1
ATOM 805 N N . ALA A 1 107 ? -13.162 -7.876 12.352 1.00 81.19 107 ALA A N 1
ATOM 806 C CA . ALA A 1 107 ? -12.210 -8.487 11.442 1.00 81.19 107 ALA A CA 1
ATOM 807 C C . ALA A 1 107 ? -11.914 -9.913 11.927 1.00 81.19 107 ALA A C 1
ATOM 809 O O . ALA A 1 107 ? -11.562 -10.125 13.089 1.00 81.19 107 ALA A O 1
ATOM 810 N N . SER A 1 108 ? -12.140 -10.896 11.060 1.00 87.81 108 SER A N 1
ATOM 811 C CA . SER A 1 108 ? -11.789 -12.288 11.321 1.00 87.81 108 SER A CA 1
ATOM 812 C C . SER A 1 108 ? -10.517 -12.631 10.559 1.00 87.81 108 SER A C 1
ATOM 814 O O . SER A 1 108 ? -10.372 -12.263 9.393 1.00 87.81 108 SER A O 1
ATOM 816 N N . PHE A 1 109 ? -9.628 -13.395 11.195 1.00 84.69 109 PHE A N 1
ATOM 817 C CA . PHE A 1 109 ? -8.371 -13.824 10.581 1.00 84.69 109 PHE A CA 1
ATOM 818 C C . PHE A 1 109 ? -8.589 -14.546 9.241 1.00 84.69 109 PHE A C 1
ATOM 820 O O . PHE A 1 109 ? -7.882 -14.282 8.278 1.00 84.69 109 PHE A O 1
ATOM 827 N N . LYS A 1 110 ? -9.637 -15.380 9.141 1.00 88.94 110 LYS A N 1
ATOM 828 C CA . LYS A 1 110 ? -10.014 -16.073 7.895 1.00 88.94 110 LYS A CA 1
ATOM 829 C C . LYS A 1 110 ? -10.255 -15.106 6.736 1.00 88.94 110 LYS A C 1
ATOM 831 O O . LYS A 1 110 ? -9.874 -15.379 5.607 1.00 88.94 110 LYS A O 1
ATOM 836 N N . TYR A 1 111 ? -10.909 -13.986 7.022 1.00 87.88 111 TYR A N 1
ATOM 837 C CA . TYR A 1 111 ? -11.239 -13.003 6.005 1.00 87.88 111 TYR A CA 1
ATOM 838 C C . TYR A 1 111 ? -10.029 -12.146 5.621 1.00 87.88 111 TYR A C 1
ATOM 840 O O . TYR A 1 111 ? -9.853 -11.826 4.453 1.00 87.88 111 TYR A O 1
ATOM 848 N N . GLU A 1 112 ? -9.190 -11.791 6.594 1.00 87.25 112 GLU A N 1
ATOM 849 C CA . GLU A 1 112 ? -7.909 -11.128 6.323 1.00 87.25 112 GLU A CA 1
ATOM 850 C C . GLU A 1 112 ? -7.021 -11.987 5.428 1.00 87.25 112 GLU A C 1
ATOM 852 O O . GLU A 1 112 ? -6.538 -11.503 4.410 1.00 87.25 112 GLU A O 1
ATOM 857 N N . LEU A 1 113 ? -6.868 -13.271 5.764 1.00 89.69 113 LEU A N 1
ATOM 858 C CA . LEU A 1 113 ? -6.108 -14.213 4.952 1.00 89.69 113 LEU A CA 1
ATOM 859 C C . LEU A 1 113 ? -6.670 -14.291 3.529 1.00 89.69 113 LEU A C 1
ATOM 861 O O . LEU A 1 113 ? -5.900 -14.239 2.581 1.00 89.69 113 LEU A O 1
ATOM 865 N N . ALA A 1 114 ? -7.997 -14.333 3.372 1.00 91.94 114 ALA A N 1
ATOM 866 C CA . ALA A 1 114 ? -8.631 -14.335 2.057 1.00 91.94 114 ALA A CA 1
ATOM 867 C C . ALA A 1 114 ? -8.298 -13.076 1.235 1.00 91.94 114 ALA A C 1
ATOM 869 O O . ALA A 1 114 ? -7.969 -13.203 0.058 1.00 91.94 114 ALA A O 1
ATOM 870 N N . ILE A 1 115 ? -8.329 -11.878 1.838 1.00 91.06 115 ILE A N 1
ATOM 871 C CA . ILE A 1 115 ? -7.913 -10.642 1.152 1.00 91.06 115 ILE A CA 1
ATOM 872 C C . ILE A 1 115 ? -6.451 -10.737 0.726 1.00 91.06 115 ILE A C 1
ATOM 874 O O . ILE A 1 115 ? -6.149 -10.503 -0.439 1.00 91.06 115 ILE A O 1
ATOM 878 N N . TRP A 1 116 ? -5.554 -11.116 1.637 1.00 89.88 116 TRP A N 1
ATOM 879 C CA . TRP A 1 116 ? -4.130 -11.245 1.329 1.00 89.88 116 TRP A CA 1
ATOM 880 C C . TRP A 1 116 ? -3.866 -12.265 0.219 1.00 89.88 116 TRP A C 1
ATOM 882 O O . TRP A 1 116 ? -3.094 -11.983 -0.692 1.00 89.88 116 TRP A O 1
ATOM 892 N N . SER A 1 117 ? -4.546 -13.412 0.234 1.00 92.81 117 SER A N 1
ATOM 893 C CA . SER A 1 117 ? -4.450 -14.407 -0.836 1.00 92.81 117 SER A CA 1
ATOM 894 C C . SER A 1 117 ? -4.914 -13.853 -2.183 1.00 92.81 117 SER A C 1
ATOM 896 O O . SER A 1 117 ? -4.243 -14.075 -3.187 1.00 92.81 117 SER A O 1
ATOM 898 N N . VAL A 1 118 ? -6.020 -13.100 -2.217 1.00 94.00 118 VAL A N 1
ATOM 899 C CA . VAL A 1 118 ? -6.507 -12.454 -3.448 1.00 94.00 118 VAL A CA 1
ATOM 900 C C . VAL A 1 118 ? -5.518 -11.400 -3.945 1.00 94.00 118 VAL A C 1
ATOM 902 O O . VAL A 1 118 ? -5.241 -11.353 -5.140 1.00 94.00 118 VAL A O 1
ATOM 905 N N . LEU A 1 119 ? -4.936 -10.595 -3.052 1.00 92.12 119 LEU A N 1
ATOM 906 C CA . LEU A 1 119 ? -3.914 -9.616 -3.425 1.00 92.12 119 LEU A CA 1
ATOM 907 C C . LEU A 1 119 ? -2.677 -10.286 -4.029 1.00 92.12 119 LEU A C 1
ATOM 909 O O . LEU A 1 119 ? -2.250 -9.899 -5.113 1.00 92.12 119 LEU A O 1
ATOM 913 N N . MET A 1 120 ? -2.139 -11.316 -3.370 1.00 91.31 120 MET A N 1
ATOM 914 C CA . MET A 1 120 ? -0.969 -12.050 -3.865 1.00 91.31 120 MET A CA 1
ATOM 915 C C . MET A 1 120 ? -1.255 -12.747 -5.198 1.00 91.31 120 MET A C 1
ATOM 917 O O . MET A 1 120 ? -0.383 -12.789 -6.062 1.00 91.31 120 MET A O 1
ATOM 921 N N . LEU A 1 121 ? -2.481 -13.240 -5.401 1.00 94.81 121 LEU A N 1
ATOM 922 C CA . LEU A 1 121 ? -2.911 -13.802 -6.680 1.00 94.81 121 LEU A CA 1
ATOM 923 C C . LEU A 1 121 ? -2.914 -12.743 -7.792 1.00 94.81 121 LEU A C 1
ATOM 925 O O . LEU A 1 121 ? -2.356 -12.989 -8.857 1.00 94.81 121 LEU A O 1
ATOM 929 N N . ILE A 1 122 ? -3.507 -11.569 -7.548 1.00 93.12 122 ILE A N 1
ATOM 930 C CA . ILE A 1 122 ? -3.552 -10.466 -8.524 1.00 93.12 122 ILE A CA 1
ATOM 931 C C . ILE A 1 122 ? -2.133 -10.026 -8.896 1.00 93.12 122 ILE A C 1
ATOM 933 O O . ILE A 1 122 ? -1.806 -9.926 -10.077 1.00 93.12 122 ILE A O 1
ATOM 937 N N . ILE A 1 123 ? -1.279 -9.818 -7.892 1.00 91.44 123 ILE A N 1
ATOM 938 C CA . ILE A 1 123 ? 0.128 -9.457 -8.084 1.00 91.44 123 ILE A CA 1
ATOM 939 C C . ILE A 1 123 ? 0.850 -10.533 -8.899 1.00 91.44 123 ILE A C 1
ATOM 941 O O . ILE A 1 123 ? 1.517 -10.208 -9.877 1.00 91.44 123 ILE A O 1
ATOM 945 N N . GLY A 1 124 ? 0.680 -11.810 -8.545 1.00 91.31 124 GLY A N 1
ATOM 946 C CA . GLY A 1 124 ? 1.302 -12.929 -9.250 1.00 91.31 124 GLY A CA 1
ATOM 947 C C . GLY A 1 124 ? 0.901 -12.995 -10.724 1.00 91.31 124 GLY A C 1
ATOM 948 O O . GLY A 1 124 ? 1.764 -13.149 -11.584 1.00 91.31 124 GLY A O 1
ATOM 949 N N . VAL A 1 125 ? -0.384 -12.800 -11.040 1.00 91.75 125 VAL A N 1
ATOM 950 C CA . VAL A 1 125 ? -0.864 -12.742 -12.432 1.00 91.75 125 VAL A CA 1
ATOM 951 C C . VAL A 1 125 ? -0.213 -11.584 -13.188 1.00 91.75 125 VAL A C 1
ATOM 953 O O . VAL A 1 125 ? 0.271 -11.781 -14.302 1.00 91.75 125 VAL A O 1
ATOM 956 N N . ILE A 1 126 ? -0.148 -10.394 -12.585 1.00 89.00 126 ILE A N 1
ATOM 957 C CA . ILE A 1 126 ? 0.482 -9.222 -13.208 1.00 89.00 126 ILE A CA 1
ATOM 958 C C . ILE A 1 126 ? 1.979 -9.462 -13.445 1.00 89.00 126 ILE A C 1
ATOM 960 O O . ILE A 1 126 ? 2.477 -9.173 -14.531 1.00 89.00 126 ILE A O 1
ATOM 964 N N . MET A 1 127 ? 2.688 -10.048 -12.478 1.00 86.88 127 MET A N 1
ATOM 965 C CA . MET A 1 127 ? 4.102 -10.402 -12.631 1.00 86.88 127 MET A CA 1
ATOM 966 C C . MET A 1 127 ? 4.329 -11.397 -13.769 1.00 86.88 127 MET A C 1
ATOM 968 O O . MET A 1 127 ? 5.268 -11.230 -14.540 1.00 86.88 127 MET A O 1
ATOM 972 N N . VAL A 1 128 ? 3.470 -12.411 -13.905 1.00 86.94 128 VAL A N 1
ATOM 973 C CA . VAL A 1 128 ? 3.553 -13.381 -15.005 1.00 86.94 128 VAL A CA 1
ATOM 974 C C . VAL A 1 128 ? 3.337 -12.689 -16.353 1.00 86.94 128 VAL A C 1
ATOM 976 O O . VAL A 1 128 ? 4.107 -12.921 -17.283 1.00 86.94 128 VAL A O 1
ATOM 979 N N . ILE A 1 129 ? 2.349 -11.794 -16.456 1.00 84.56 129 ILE A N 1
ATOM 980 C CA . ILE A 1 129 ? 2.117 -10.997 -17.671 1.00 84.56 129 ILE A CA 1
ATOM 981 C C . ILE A 1 129 ? 3.365 -10.172 -18.007 1.00 84.56 129 ILE A C 1
ATOM 983 O O . ILE A 1 129 ? 3.853 -10.241 -19.134 1.00 84.56 129 ILE A O 1
ATOM 987 N N . PHE A 1 130 ? 3.929 -9.450 -17.035 1.00 78.06 130 PHE A N 1
ATOM 988 C CA . PHE A 1 130 ? 5.142 -8.660 -17.253 1.00 78.06 130 PHE A CA 1
ATOM 989 C C . PHE A 1 130 ? 6.368 -9.509 -17.568 1.00 78.06 130 PHE A C 1
ATOM 991 O O . PHE A 1 130 ? 7.199 -9.074 -18.354 1.00 78.06 130 PHE A O 1
ATOM 998 N N . HIS A 1 131 ? 6.478 -10.725 -17.040 1.00 77.75 131 HIS A N 1
ATOM 999 C CA . HIS A 1 131 ? 7.560 -11.636 -17.402 1.00 77.75 131 HIS A CA 1
ATOM 1000 C C . HIS A 1 131 ? 7.499 -12.029 -18.888 1.00 77.75 131 HIS A C 1
ATOM 1002 O O . HIS A 1 131 ? 8.520 -12.030 -19.574 1.00 77.75 131 HIS A O 1
ATOM 1008 N N . PHE A 1 132 ? 6.301 -12.314 -19.412 1.00 77.00 132 PHE A N 1
ATOM 1009 C CA . PHE A 1 132 ? 6.128 -12.668 -20.825 1.00 77.00 132 PHE A CA 1
ATOM 1010 C C . PHE A 1 132 ? 6.224 -11.463 -21.771 1.00 77.00 132 PHE A C 1
ATOM 1012 O O . PHE A 1 132 ? 6.736 -11.605 -22.883 1.00 77.00 132 PHE A O 1
ATOM 1019 N N . VAL A 1 133 ? 5.760 -10.287 -21.339 1.00 72.06 133 VAL A N 1
ATOM 1020 C CA . VAL A 1 133 ? 5.835 -9.033 -22.112 1.00 72.06 133 VAL A CA 1
ATOM 1021 C C . VAL A 1 133 ? 7.248 -8.427 -22.067 1.00 72.06 133 VAL A C 1
ATOM 1023 O O . VAL A 1 133 ? 7.731 -7.887 -23.059 1.00 72.06 133 VAL A O 1
ATOM 1026 N N . GLY A 1 134 ? 7.933 -8.542 -20.930 1.00 59.84 134 GLY A N 1
ATOM 1027 C CA . GLY A 1 134 ? 9.162 -7.835 -20.570 1.00 59.84 134 GLY A CA 1
ATOM 1028 C C . GLY A 1 134 ? 10.454 -8.608 -20.823 1.00 59.84 134 GLY A C 1
ATOM 1029 O O . GLY A 1 134 ? 11.340 -8.617 -19.971 1.00 59.84 134 GLY A O 1
ATOM 1030 N N . LYS A 1 135 ? 10.628 -9.210 -22.009 1.00 55.59 135 LYS A N 1
ATOM 1031 C CA . LYS A 1 135 ? 11.937 -9.779 -22.410 1.00 55.59 135 LYS A CA 1
ATOM 1032 C C . LYS A 1 135 ? 13.068 -8.734 -22.513 1.00 55.59 135 LYS A C 1
ATOM 1034 O O . LYS A 1 135 ? 14.223 -9.117 -22.680 1.00 55.59 135 LYS A O 1
ATOM 1039 N N . LEU A 1 136 ? 12.760 -7.441 -22.400 1.00 51.38 136 LEU A N 1
ATOM 1040 C CA . LEU A 1 136 ? 13.695 -6.317 -22.482 1.00 51.38 136 LEU A CA 1
ATOM 1041 C C . LEU A 1 136 ? 13.828 -5.684 -21.092 1.00 51.38 136 LEU A C 1
ATOM 1043 O O . LEU A 1 136 ? 12.925 -4.991 -20.632 1.00 51.38 136 LEU A O 1
ATOM 1047 N N . CYS A 1 137 ? 14.924 -5.973 -20.393 1.00 57.72 137 CYS A N 1
ATOM 1048 C CA . CYS A 1 137 ? 15.149 -5.432 -19.058 1.00 57.72 137 CYS A CA 1
ATOM 1049 C C . CYS A 1 137 ? 15.597 -3.980 -19.127 1.00 57.72 137 CYS A C 1
ATOM 1051 O O . CYS A 1 137 ? 16.671 -3.743 -19.684 1.00 57.72 137 CYS A O 1
ATOM 1053 N N . ILE A 1 138 ? 14.839 -3.020 -18.581 1.00 56.19 138 ILE A N 1
ATOM 1054 C CA . ILE A 1 138 ? 15.354 -1.655 -18.601 1.00 56.19 138 ILE A CA 1
ATOM 1055 C C . ILE A 1 138 ? 14.890 -0.731 -17.465 1.00 56.19 138 ILE A C 1
ATOM 1057 O O . ILE A 1 138 ? 13.702 -0.430 -17.351 1.00 56.19 138 ILE A O 1
ATOM 1061 N N . PRO A 1 139 ? 15.851 -0.106 -16.763 1.00 43.34 139 PRO A N 1
ATOM 1062 C CA . PRO A 1 139 ? 15.877 1.338 -16.565 1.00 43.34 139 PRO A CA 1
ATOM 1063 C C . PRO A 1 139 ? 16.394 2.030 -17.846 1.00 43.34 139 PRO A C 1
ATOM 1065 O O . PRO A 1 139 ? 17.597 2.064 -18.082 1.00 43.34 139 PRO A O 1
ATOM 1068 N N . GLY A 1 140 ? 15.491 2.535 -18.705 1.00 48.28 140 GLY A N 1
ATOM 1069 C CA . GLY A 1 140 ? 15.855 3.201 -19.978 1.00 48.28 140 GLY A CA 1
ATOM 1070 C C . GLY A 1 140 ? 15.261 2.626 -21.275 1.00 48.28 140 GLY A C 1
ATOM 1071 O O . GLY A 1 140 ? 15.746 2.943 -22.346 1.00 48.28 140 GLY A O 1
ATOM 1072 N N . SER A 1 141 ? 14.236 1.777 -21.183 1.00 49.84 141 SER A N 1
ATOM 1073 C CA . SER A 1 141 ? 13.199 1.551 -22.201 1.00 49.84 141 SER A CA 1
ATOM 1074 C C . SER A 1 141 ? 13.468 1.785 -23.707 1.00 49.84 141 SER A C 1
ATOM 1076 O O . SER A 1 141 ? 12.731 2.624 -24.208 1.00 49.84 141 SER A O 1
ATOM 1078 N N . ASP A 1 142 ? 14.337 1.098 -24.477 1.00 53.31 142 ASP A N 1
ATOM 1079 C CA . ASP A 1 142 ? 14.332 1.189 -25.962 1.00 53.31 142 ASP A CA 1
ATOM 1080 C C . ASP A 1 142 ? 12.912 1.001 -26.531 1.00 53.31 142 ASP A C 1
ATOM 1082 O O . ASP A 1 142 ? 12.526 1.605 -27.532 1.00 53.31 142 ASP A O 1
ATOM 1086 N N . ASN A 1 143 ? 12.092 0.185 -25.855 1.00 66.38 143 ASN A N 1
ATOM 1087 C CA . ASN A 1 143 ? 10.682 0.025 -26.163 1.00 66.38 143 ASN A CA 1
ATOM 1088 C C . ASN A 1 143 ? 9.815 0.864 -25.211 1.00 66.38 143 ASN A C 1
ATOM 1090 O O . ASN A 1 143 ? 9.415 0.410 -24.131 1.00 66.38 143 ASN A O 1
ATOM 1094 N N . PHE A 1 144 ? 9.526 2.097 -25.630 1.00 75.31 144 PHE A N 1
ATOM 1095 C CA . PHE A 1 144 ? 8.687 3.066 -24.915 1.00 75.31 144 PHE A CA 1
ATOM 1096 C C . PHE A 1 144 ? 7.331 2.478 -24.480 1.00 75.31 144 PHE A C 1
ATOM 1098 O O . PHE A 1 144 ? 6.836 2.778 -23.395 1.00 75.31 144 PHE A O 1
ATOM 1105 N N . GLY A 1 145 ? 6.754 1.568 -25.276 1.00 79.00 145 GLY A N 1
ATOM 1106 C CA . GLY A 1 145 ? 5.447 0.968 -24.996 1.00 79.00 145 GLY A CA 1
ATOM 1107 C C . GLY A 1 145 ? 5.379 0.157 -23.696 1.00 79.00 145 GLY A C 1
ATOM 1108 O O . GLY A 1 145 ? 4.374 0.225 -22.990 1.00 79.00 145 GLY A O 1
ATOM 1109 N N . ILE A 1 146 ? 6.441 -0.574 -23.339 1.00 77.56 146 ILE A N 1
ATOM 1110 C CA . ILE A 1 146 ? 6.455 -1.410 -22.123 1.00 77.56 146 ILE A CA 1
ATOM 1111 C C . ILE A 1 146 ? 6.546 -0.531 -20.873 1.00 77.56 146 ILE A C 1
ATOM 1113 O O . ILE A 1 146 ? 5.813 -0.748 -19.910 1.00 77.56 146 ILE A O 1
ATOM 1117 N N . GLN A 1 147 ? 7.388 0.504 -20.911 1.00 78.38 147 GLN A N 1
ATOM 1118 C CA . GLN A 1 147 ? 7.519 1.462 -19.813 1.00 78.38 147 GLN A CA 1
ATOM 1119 C C . GLN A 1 147 ? 6.220 2.251 -19.596 1.00 78.38 147 GLN A C 1
ATOM 1121 O O . GLN A 1 147 ? 5.802 2.480 -18.461 1.00 78.38 147 GLN A O 1
ATOM 1126 N N . VAL A 1 148 ? 5.558 2.647 -20.686 1.00 83.19 148 VAL A N 1
ATOM 1127 C CA . VAL A 1 148 ? 4.231 3.272 -20.643 1.00 83.19 148 VAL A CA 1
ATOM 1128 C C . VAL A 1 148 ? 3.215 2.336 -19.994 1.00 83.19 148 VAL A C 1
ATOM 1130 O O . VAL A 1 148 ? 2.494 2.760 -19.094 1.00 83.19 148 VAL A O 1
ATOM 1133 N N . LEU A 1 149 ? 3.184 1.061 -20.390 1.00 85.38 149 LEU A N 1
ATOM 1134 C CA . LEU A 1 149 ? 2.264 0.077 -19.820 1.00 85.38 149 LEU A CA 1
ATOM 1135 C C . LEU A 1 149 ? 2.494 -0.133 -18.315 1.00 85.38 149 LEU A C 1
ATOM 1137 O O . LEU A 1 149 ? 1.526 -0.150 -17.554 1.00 85.38 149 LEU A O 1
ATOM 1141 N N . GLU A 1 150 ? 3.749 -0.253 -17.875 1.00 83.50 150 GLU A N 1
ATOM 1142 C CA . GLU A 1 150 ? 4.080 -0.382 -16.451 1.00 83.50 150 GLU A CA 1
ATOM 1143 C C . GLU A 1 150 ? 3.614 0.844 -15.656 1.00 83.50 150 GLU A C 1
ATOM 1145 O O . GLU A 1 150 ? 2.936 0.695 -14.638 1.00 83.50 150 GLU A O 1
ATOM 1150 N N . ASN A 1 151 ? 3.898 2.052 -16.152 1.00 86.62 151 ASN A N 1
ATOM 1151 C CA . ASN A 1 151 ? 3.482 3.295 -15.502 1.00 86.62 151 ASN A CA 1
ATOM 1152 C C . ASN A 1 151 ? 1.959 3.466 -15.472 1.00 86.62 151 ASN A C 1
ATOM 1154 O O . ASN A 1 151 ? 1.431 3.969 -14.482 1.00 86.62 151 ASN A O 1
ATOM 1158 N N . ILE A 1 152 ? 1.238 3.022 -16.507 1.00 89.81 152 ILE A N 1
ATOM 1159 C CA . ILE A 1 152 ? -0.232 3.004 -16.505 1.00 89.81 152 ILE A CA 1
ATOM 1160 C C . ILE A 1 152 ? -0.739 2.058 -15.419 1.00 89.81 152 ILE A C 1
ATOM 1162 O O . ILE A 1 152 ? -1.596 2.444 -14.628 1.00 89.81 152 ILE A O 1
ATOM 1166 N N . ILE A 1 153 ? -0.219 0.829 -15.357 1.00 90.62 153 ILE A N 1
ATOM 1167 C CA . ILE A 1 153 ? -0.667 -0.169 -14.379 1.00 90.62 153 ILE A CA 1
ATOM 1168 C C . ILE A 1 153 ? -0.366 0.313 -12.955 1.00 90.62 153 ILE A C 1
ATOM 1170 O O . ILE A 1 153 ? -1.277 0.359 -12.127 1.00 90.62 153 ILE A O 1
ATOM 1174 N N . ALA A 1 154 ? 0.869 0.736 -12.677 1.00 90.31 154 ALA A N 1
ATOM 1175 C CA . ALA A 1 154 ? 1.255 1.286 -11.378 1.00 90.31 154 ALA A CA 1
ATOM 1176 C C . ALA A 1 154 ? 0.420 2.527 -11.018 1.00 90.31 154 ALA A C 1
ATOM 1178 O O . ALA A 1 154 ? -0.131 2.606 -9.919 1.00 90.31 154 ALA A O 1
ATOM 1179 N N . GLY A 1 155 ? 0.234 3.449 -11.967 1.00 92.44 155 GLY A N 1
ATOM 1180 C CA . GLY A 1 155 ? -0.600 4.638 -11.805 1.00 92.44 155 GLY A CA 1
ATOM 1181 C C . GLY A 1 155 ? -2.058 4.307 -11.477 1.00 92.44 155 GLY A C 1
ATOM 1182 O O . GLY A 1 155 ? -2.641 4.930 -10.595 1.00 92.44 155 GLY A O 1
ATOM 1183 N N . LEU A 1 156 ? -2.649 3.288 -12.107 1.00 94.62 156 LEU A N 1
ATOM 1184 C CA . LEU A 1 156 ? -4.016 2.846 -11.809 1.00 94.62 156 LEU A CA 1
ATOM 1185 C C . LEU A 1 156 ? -4.147 2.280 -10.390 1.00 94.62 156 LEU A C 1
ATOM 1187 O O . LEU A 1 156 ? -5.107 2.610 -9.690 1.00 94.62 156 LEU A O 1
ATOM 1191 N N . PHE A 1 157 ? -3.191 1.466 -9.937 1.00 95.00 157 PHE A N 1
ATOM 1192 C CA . PHE A 1 157 ? -3.200 0.952 -8.564 1.00 95.00 157 PHE A CA 1
ATOM 1193 C C . PHE A 1 157 ? -2.956 2.059 -7.534 1.00 95.00 157 PHE A C 1
ATOM 1195 O O . PHE A 1 157 ? -3.639 2.089 -6.508 1.00 95.00 157 PHE A O 1
ATOM 1202 N N . ASN A 1 158 ? -2.069 3.011 -7.827 1.00 95.25 158 ASN A N 1
ATOM 1203 C CA . ASN A 1 158 ? -1.845 4.183 -6.983 1.00 95.25 158 ASN A CA 1
ATOM 1204 C C . ASN A 1 158 ? -3.088 5.077 -6.920 1.00 95.25 158 ASN A C 1
ATOM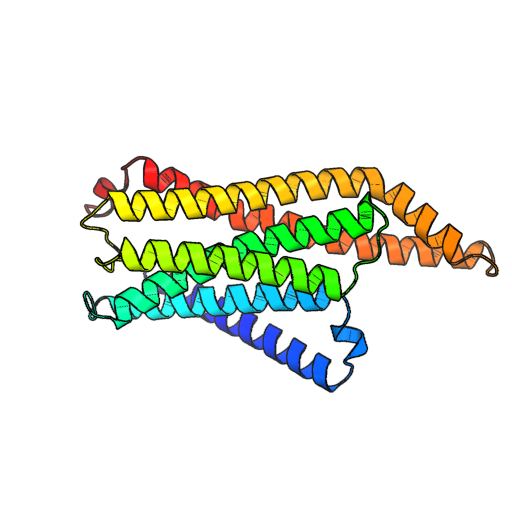 1206 O O . ASN A 1 158 ? -3.482 5.502 -5.834 1.00 95.25 158 ASN A O 1
ATOM 1210 N N . LEU A 1 159 ? -3.778 5.290 -8.043 1.00 96.44 159 LEU A N 1
ATOM 1211 C CA . LEU A 1 159 ? -5.052 6.006 -8.079 1.00 96.44 159 LEU A CA 1
ATOM 1212 C C . LEU A 1 159 ? -6.114 5.295 -7.237 1.00 96.44 159 LEU A C 1
ATOM 1214 O O . LEU A 1 159 ? -6.792 5.940 -6.438 1.00 96.44 159 LEU A O 1
A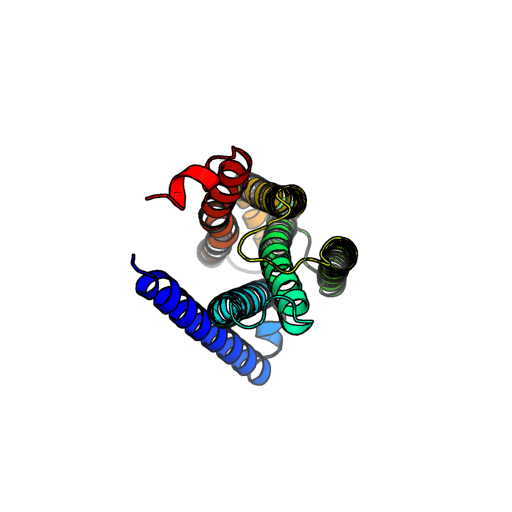TOM 1218 N N . ALA A 1 160 ? -6.240 3.972 -7.376 1.00 96.19 160 ALA A N 1
ATOM 1219 C CA . ALA A 1 160 ? -7.169 3.175 -6.581 1.00 96.19 160 ALA A CA 1
ATOM 1220 C C . ALA A 1 160 ? -6.852 3.272 -5.080 1.00 96.19 160 ALA A C 1
ATOM 1222 O O . ALA A 1 160 ? -7.760 3.455 -4.268 1.00 96.19 160 ALA A O 1
ATOM 1223 N N . ALA A 1 161 ? -5.572 3.220 -4.708 1.00 96.31 161 ALA A N 1
ATOM 1224 C CA . ALA A 1 161 ? -5.123 3.373 -3.331 1.00 96.31 161 ALA A CA 1
ATOM 1225 C C . ALA A 1 161 ? -5.441 4.767 -2.773 1.00 96.31 161 ALA A C 1
ATOM 1227 O O . ALA A 1 161 ? -6.081 4.860 -1.724 1.00 96.31 161 ALA A O 1
ATOM 1228 N N . VAL A 1 162 ? -5.103 5.843 -3.491 1.00 97.00 162 VAL A N 1
ATOM 1229 C CA . VAL A 1 162 ? -5.410 7.228 -3.089 1.00 97.00 162 VAL A CA 1
ATOM 1230 C C . VAL A 1 162 ? -6.921 7.446 -2.972 1.00 97.00 162 VAL A C 1
ATOM 1232 O O . VAL A 1 162 ? -7.393 7.943 -1.948 1.00 97.00 162 VAL A O 1
ATOM 1235 N N . ALA A 1 163 ? -7.700 7.022 -3.970 1.00 97.19 163 ALA A N 1
ATOM 1236 C CA . ALA A 1 163 ? -9.156 7.136 -3.953 1.00 97.19 163 ALA A CA 1
ATOM 1237 C C . ALA A 1 163 ? -9.771 6.360 -2.777 1.00 97.19 163 ALA A C 1
ATOM 1239 O O . ALA A 1 163 ? -10.639 6.887 -2.076 1.00 97.19 163 ALA A O 1
ATOM 1240 N N . SER A 1 164 ? -9.282 5.143 -2.509 1.00 96.50 164 SER A N 1
ATOM 1241 C CA . SER A 1 164 ? -9.712 4.352 -1.352 1.00 96.50 164 SER A CA 1
ATOM 1242 C C . SER A 1 164 ? -9.360 5.034 -0.027 1.00 96.50 164 SER A C 1
ATOM 1244 O O . SER A 1 164 ? -10.184 5.047 0.886 1.00 96.50 164 SER A O 1
ATOM 1246 N N . GLY A 1 165 ? -8.194 5.680 0.062 1.00 95.62 165 GLY A N 1
ATOM 1247 C CA . GLY A 1 165 ? -7.766 6.433 1.236 1.00 95.62 165 GLY A CA 1
ATOM 1248 C C . GLY A 1 165 ? -8.658 7.639 1.514 1.00 95.62 165 GLY A C 1
ATOM 1249 O O . GLY A 1 165 ? -9.113 7.822 2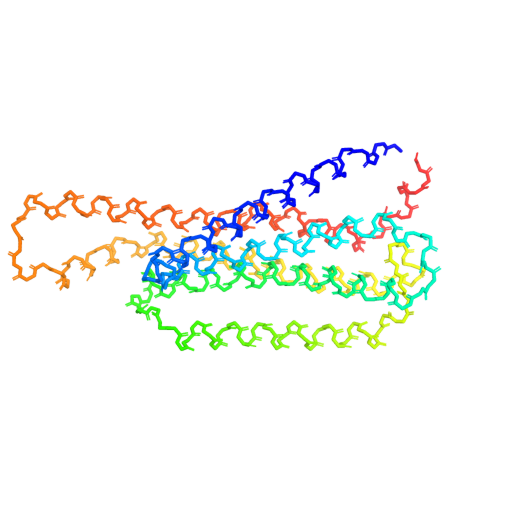.648 1.00 95.62 165 GLY A O 1
ATOM 1250 N N . ILE A 1 166 ? -8.976 8.426 0.480 1.00 96.75 166 ILE A N 1
ATOM 1251 C CA . ILE A 1 166 ? -9.883 9.582 0.580 1.00 96.75 166 ILE A CA 1
ATOM 1252 C C . ILE A 1 166 ? -11.273 9.115 1.019 1.00 96.75 166 ILE A C 1
ATOM 1254 O O . ILE A 1 166 ? -11.825 9.625 1.999 1.00 96.75 166 ILE A O 1
ATOM 1258 N N . PHE A 1 167 ? -11.816 8.105 0.333 1.00 96.81 167 PHE A N 1
ATOM 1259 C CA . PHE A 1 167 ? -13.135 7.555 0.633 1.00 96.81 167 PHE A CA 1
ATOM 1260 C C . PHE A 1 167 ? -13.215 7.018 2.065 1.00 96.81 167 PHE A C 1
ATOM 1262 O O . PHE A 1 167 ? -14.121 7.391 2.813 1.00 96.81 167 PHE A O 1
ATOM 1269 N N . THR A 1 168 ? -12.256 6.186 2.477 1.00 95.19 168 THR A N 1
ATOM 1270 C CA . THR A 1 168 ? -12.225 5.613 3.825 1.00 95.19 168 THR A CA 1
ATOM 1271 C C . THR A 1 168 ? -12.072 6.697 4.882 1.00 95.19 168 THR A C 1
ATOM 1273 O O . THR A 1 168 ? -12.758 6.627 5.900 1.00 95.19 168 THR A O 1
ATOM 1276 N N . THR A 1 169 ? -11.246 7.721 4.657 1.00 94.69 169 THR A N 1
ATOM 1277 C CA . THR A 1 169 ? -11.089 8.838 5.603 1.00 94.69 169 THR A CA 1
ATOM 1278 C C . THR A 1 169 ? -12.414 9.566 5.811 1.00 94.69 169 THR A C 1
ATOM 1280 O O . THR A 1 169 ? -12.855 9.741 6.950 1.00 94.69 169 THR A O 1
ATOM 1283 N N . PHE A 1 170 ? -13.096 9.921 4.720 1.00 95.69 170 PHE A N 1
ATOM 1284 C CA . PHE A 1 170 ? -14.384 10.607 4.779 1.00 95.69 170 PHE A CA 1
ATOM 1285 C C . PHE A 1 170 ? -15.476 9.742 5.431 1.00 95.69 170 PHE A C 1
ATOM 1287 O O . PHE A 1 170 ? -16.160 10.181 6.361 1.00 95.69 170 PHE A O 1
ATOM 1294 N N . ALA A 1 171 ? -15.614 8.489 4.990 1.00 95.31 171 ALA A N 1
ATOM 1295 C CA . ALA A 1 171 ? -16.625 7.567 5.498 1.00 95.31 171 ALA A CA 1
ATOM 1296 C C . ALA A 1 171 ? -16.415 7.247 6.986 1.00 95.31 171 ALA A C 1
ATOM 1298 O O . ALA A 1 171 ? -17.368 7.288 7.769 1.00 95.31 171 ALA A O 1
ATOM 1299 N N . CYS A 1 172 ? -15.172 6.985 7.404 1.00 92.31 172 CYS A N 1
ATOM 1300 C CA . CYS A 1 172 ? -14.852 6.725 8.805 1.00 92.31 172 CYS A CA 1
ATOM 1301 C C . CYS A 1 172 ? -15.113 7.950 9.681 1.00 92.31 172 CYS A C 1
ATOM 1303 O O . CYS A 1 172 ? -15.686 7.800 10.759 1.00 92.31 172 CYS A O 1
ATOM 1305 N N . HIS A 1 173 ? -14.750 9.154 9.225 1.00 92.00 173 HIS A N 1
ATOM 1306 C CA . HIS A 1 173 ? -14.990 10.381 9.985 1.00 92.00 173 HIS A CA 1
ATOM 1307 C C . HIS A 1 173 ? -16.484 10.589 10.262 1.00 92.00 173 HIS A C 1
ATOM 1309 O O . HIS A 1 173 ? -16.876 10.838 11.402 1.00 92.00 173 HIS A O 1
ATOM 1315 N N . ARG A 1 174 ? -17.334 10.385 9.245 1.00 93.06 174 ARG A N 1
ATOM 1316 C CA . ARG A 1 174 ? -18.793 10.519 9.372 1.00 93.06 174 ARG A CA 1
ATOM 1317 C C . ARG A 1 174 ? -19.419 9.476 10.306 1.00 93.06 174 ARG A C 1
ATOM 1319 O O . ARG A 1 174 ? -20.390 9.780 10.995 1.00 93.06 174 ARG A O 1
ATOM 1326 N N . HIS A 1 175 ? -18.892 8.251 10.330 1.00 92.06 175 HIS A N 1
ATOM 1327 C CA . HIS A 1 175 ? -19.456 7.139 11.109 1.00 92.06 175 HIS A CA 1
ATOM 1328 C C . HIS A 1 175 ? -18.830 6.943 12.496 1.00 92.06 175 HIS A C 1
ATOM 1330 O O . HIS A 1 175 ? -19.337 6.144 13.283 1.00 92.06 175 HIS A O 1
ATOM 1336 N N . MET A 1 176 ? -17.773 7.684 12.832 1.00 88.88 176 MET A N 1
ATOM 1337 C CA . MET A 1 176 ? -17.020 7.502 14.074 1.00 88.88 176 MET A CA 1
ATOM 1338 C C . MET A 1 176 ? -17.886 7.651 15.331 1.00 88.88 176 MET A C 1
ATOM 1340 O O . MET A 1 176 ? -17.781 6.819 16.225 1.00 88.88 176 MET A O 1
ATOM 1344 N N . ASN A 1 177 ? -18.769 8.653 15.402 1.00 87.38 177 ASN A N 1
ATOM 1345 C CA . ASN A 1 177 ? -19.613 8.854 16.590 1.00 87.38 177 ASN A CA 1
ATOM 1346 C C . ASN A 1 177 ? -20.531 7.648 16.841 1.00 87.38 177 ASN A C 1
ATOM 1348 O O . ASN A 1 177 ? -20.583 7.137 17.957 1.00 87.38 177 ASN A O 1
ATOM 1352 N N . ARG A 1 178 ? -21.148 7.118 15.775 1.00 88.50 178 ARG A N 1
ATOM 1353 C CA . ARG A 1 178 ? -21.987 5.910 15.844 1.00 88.50 178 ARG A CA 1
ATOM 1354 C C . ARG A 1 178 ? -21.184 4.676 16.241 1.00 88.50 178 ARG A C 1
ATOM 1356 O O . ARG A 1 178 ? -21.676 3.843 16.992 1.00 88.50 178 ARG A O 1
ATOM 1363 N N . TRP A 1 179 ? -19.955 4.548 15.738 1.00 88.44 179 TRP A N 1
ATOM 1364 C CA . TRP A 1 179 ? -19.068 3.447 16.111 1.00 88.44 179 TRP A CA 1
ATOM 1365 C C . TRP A 1 179 ? -18.736 3.471 17.598 1.00 88.44 179 TRP A C 1
ATOM 1367 O O . TRP A 1 179 ? -18.815 2.438 18.257 1.00 88.44 179 TRP A O 1
ATOM 1377 N N . VAL A 1 180 ? -18.411 4.652 18.128 1.00 86.12 180 VAL A N 1
ATOM 1378 C CA . VAL A 1 180 ? -18.111 4.824 19.549 1.00 86.12 180 VAL A CA 1
ATOM 1379 C C . VAL A 1 180 ? -19.338 4.444 20.383 1.00 86.12 180 VAL A C 1
ATOM 1381 O O . VAL A 1 180 ? -19.220 3.617 21.278 1.00 86.12 180 VAL A O 1
ATOM 1384 N N . GLU A 1 181 ? -20.520 4.970 20.067 1.00 86.88 181 GLU A N 1
ATOM 1385 C CA . GLU A 1 181 ? -21.762 4.627 20.781 1.00 86.88 181 GLU A CA 1
ATOM 1386 C C . GLU A 1 181 ? -22.061 3.121 20.746 1.00 86.88 181 GLU A C 1
ATOM 1388 O O . GLU A 1 181 ? -22.303 2.515 21.785 1.00 86.88 181 GLU A O 1
ATOM 1393 N N . ALA A 1 182 ? -21.964 2.485 19.576 1.00 85.69 182 ALA A N 1
ATOM 1394 C CA . ALA A 1 182 ? -22.212 1.051 19.431 1.00 85.69 182 ALA A CA 1
ATOM 1395 C C . ALA A 1 182 ? -21.175 0.169 20.149 1.00 85.69 182 ALA A C 1
ATOM 1397 O O . ALA A 1 182 ? -21.506 -0.942 20.561 1.00 85.69 182 ALA A O 1
ATOM 1398 N N . TYR A 1 183 ? -19.926 0.631 20.270 1.00 82.75 183 TYR A N 1
ATOM 1399 C CA . TYR A 1 183 ? -18.871 -0.074 20.996 1.00 82.75 183 TYR A CA 1
ATOM 1400 C C . TYR A 1 183 ? -19.153 -0.064 22.502 1.00 82.75 183 TYR A C 1
ATOM 1402 O O . TYR A 1 183 ? -19.176 -1.119 23.128 1.00 82.75 183 TYR A O 1
ATOM 1410 N N . PHE A 1 184 ? -19.440 1.111 23.072 1.00 81.06 184 PHE A N 1
ATOM 1411 C CA . PHE A 1 184 ? -19.698 1.225 24.507 1.00 81.06 184 PHE A CA 1
ATOM 1412 C C . PHE A 1 184 ? -21.042 0.613 24.901 1.00 81.06 184 PHE A C 1
ATOM 1414 O O . PHE A 1 184 ? -21.089 -0.106 25.889 1.00 81.06 184 PHE A O 1
ATOM 1421 N N . ASN A 1 185 ? -22.099 0.748 24.099 1.00 80.62 185 ASN A N 1
ATOM 1422 C CA . ASN A 1 185 ? -23.388 0.120 24.415 1.00 80.62 185 ASN A CA 1
ATOM 1423 C C . ASN A 1 185 ? -23.328 -1.419 24.483 1.00 80.62 185 ASN A C 1
ATOM 1425 O O . ASN A 1 185 ? -24.196 -2.021 25.100 1.00 80.62 185 ASN A O 1
ATOM 1429 N N . LYS A 1 186 ? -22.325 -2.062 23.864 1.00 74.62 186 LYS A N 1
ATOM 1430 C CA . LYS A 1 186 ? -22.111 -3.518 23.957 1.00 74.62 186 LYS A CA 1
ATOM 1431 C C . LYS A 1 186 ? -21.293 -3.952 25.173 1.00 74.62 186 LYS A C 1
ATOM 1433 O O . LYS A 1 186 ? -21.491 -5.064 25.640 1.00 74.62 186 LYS A O 1
ATOM 1438 N N . ASP A 1 187 ? -20.383 -3.102 25.647 1.00 64.88 187 ASP A N 1
ATOM 1439 C CA . ASP A 1 187 ? -19.485 -3.412 26.771 1.00 64.88 187 ASP A CA 1
ATOM 1440 C C . ASP A 1 187 ? -20.050 -2.933 28.130 1.00 64.88 187 ASP A C 1
ATOM 1442 O O . ASP A 1 187 ? -19.521 -3.300 29.173 1.00 64.88 187 ASP A O 1
ATOM 1446 N N . SER A 1 188 ? -21.121 -2.128 28.145 1.00 58.59 188 SER A N 1
ATOM 1447 C CA . SER A 1 188 ? -21.569 -1.382 29.340 1.00 58.59 188 SER A CA 1
ATOM 1448 C C . SER A 1 188 ? -22.764 -1.986 30.083 1.00 58.59 188 SER A C 1
ATOM 1450 O O . SER A 1 188 ? -23.498 -1.258 30.744 1.00 58.59 188 SER A O 1
ATOM 1452 N N . GLU A 1 189 ? -22.962 -3.303 30.043 1.00 56.50 189 GLU A N 1
ATOM 1453 C CA . GLU A 1 189 ? -23.998 -3.952 30.868 1.00 56.50 189 GLU A CA 1
ATOM 1454 C C . GLU A 1 189 ? -23.706 -3.914 32.393 1.00 56.50 189 GLU A C 1
ATOM 1456 O O . GLU A 1 189 ? -24.459 -4.510 33.158 1.00 56.50 189 GLU A O 1
ATOM 1461 N N . GLY A 1 190 ? -22.678 -3.198 32.890 1.00 54.41 190 GLY A N 1
ATOM 1462 C CA . GLY A 1 190 ? -22.403 -3.184 34.337 1.00 54.41 190 GLY A CA 1
ATOM 1463 C C . GLY A 1 190 ? -21.459 -2.138 34.952 1.00 54.41 190 GLY A C 1
ATOM 1464 O O . GLY A 1 190 ? -21.143 -2.297 36.128 1.00 54.41 190 GLY A O 1
ATOM 1465 N N . GLU A 1 191 ? -21.005 -1.085 34.258 1.00 57.66 191 GLU A N 1
ATOM 1466 C CA . GLU A 1 191 ? -20.046 -0.109 34.829 1.00 57.66 191 GLU A CA 1
ATOM 1467 C C . GLU A 1 191 ? -20.573 1.338 34.835 1.00 57.66 191 GLU A C 1
ATOM 1469 O O . GLU A 1 191 ? -21.225 1.781 33.895 1.00 57.66 191 GLU A O 1
ATOM 1474 N N . GLY A 1 192 ? -20.309 2.066 35.928 1.00 61.44 192 GLY A N 1
ATOM 1475 C CA . GLY A 1 192 ? -20.876 3.390 36.215 1.00 61.44 192 GLY A CA 1
ATOM 1476 C C . GLY A 1 192 ? -20.449 4.526 35.268 1.00 61.44 192 GLY A C 1
A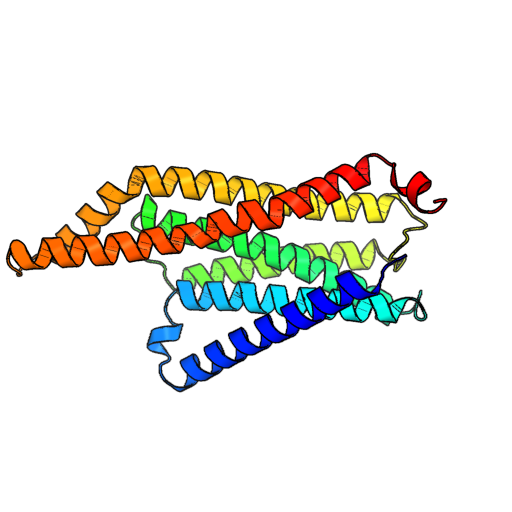TOM 1477 O O . GLY A 1 192 ? -19.336 4.562 34.744 1.00 61.44 192 GLY A O 1
ATOM 1478 N N . ASP A 1 193 ? -21.344 5.509 35.138 1.00 67.00 193 ASP A N 1
ATOM 1479 C CA . ASP A 1 193 ? -21.378 6.589 34.130 1.00 67.00 193 ASP A CA 1
ATOM 1480 C C . ASP A 1 193 ? -20.090 7.448 34.026 1.00 67.00 193 ASP A C 1
ATOM 1482 O O . ASP A 1 193 ? -19.691 7.889 32.945 1.00 67.00 193 ASP A O 1
ATOM 1486 N N . ASN A 1 194 ? -19.357 7.643 35.131 1.00 67.19 194 ASN A N 1
ATOM 1487 C CA . ASN A 1 194 ? -18.154 8.491 35.136 1.00 67.19 194 ASN A CA 1
ATOM 1488 C C . ASN A 1 194 ? -16.907 7.823 34.523 1.00 67.19 194 ASN A C 1
ATOM 1490 O O . ASN A 1 194 ? -16.139 8.495 33.834 1.00 67.19 194 ASN A O 1
ATOM 1494 N N . GLY A 1 195 ? -16.700 6.515 34.722 1.00 69.44 195 GLY A N 1
ATOM 1495 C CA . GLY A 1 195 ? -15.546 5.796 34.148 1.00 69.44 195 GLY A CA 1
ATOM 1496 C C . GLY A 1 195 ? -15.694 5.541 32.643 1.00 69.44 195 GLY A C 1
ATOM 1497 O O . GLY A 1 195 ? -14.719 5.519 31.887 1.00 69.44 195 GLY A O 1
ATOM 1498 N N . GLN A 1 196 ? -16.941 5.429 32.184 1.00 75.00 196 GLN A N 1
ATOM 1499 C CA . GLN A 1 196 ? -17.288 5.162 30.793 1.00 75.00 196 GLN A CA 1
ATOM 1500 C C . GLN A 1 196 ? -16.912 6.329 29.864 1.00 75.00 196 GLN A C 1
ATOM 1502 O O . GLN A 1 196 ? -16.422 6.111 28.752 1.00 75.00 196 GLN A O 1
ATOM 1507 N N . ASN A 1 197 ? -17.070 7.574 30.328 1.00 77.88 197 ASN A N 1
ATOM 1508 C CA . ASN A 1 197 ? -16.723 8.767 29.552 1.00 77.88 197 ASN A CA 1
ATOM 1509 C C . ASN A 1 197 ? -15.213 8.888 29.294 1.00 77.88 197 ASN A C 1
ATOM 1511 O O . ASN A 1 197 ? -14.803 9.214 28.176 1.00 77.88 197 ASN A O 1
ATOM 1515 N N . GLU A 1 198 ? -14.369 8.559 30.273 1.00 80.75 198 GLU A N 1
ATOM 1516 C CA . GLU A 1 198 ? -12.912 8.589 30.098 1.00 80.75 198 GLU A CA 1
ATOM 1517 C C . GLU A 1 198 ? -12.437 7.479 29.143 1.00 80.75 198 GLU A C 1
ATOM 1519 O O . GLU A 1 198 ? -11.684 7.734 28.192 1.00 80.75 198 GLU A O 1
ATOM 1524 N N . ALA A 1 199 ? -12.975 6.263 29.295 1.00 80.62 199 ALA A N 1
ATOM 1525 C CA . ALA A 1 199 ? -12.715 5.154 28.378 1.00 80.62 199 ALA A CA 1
ATOM 1526 C C . ALA A 1 199 ? -13.134 5.488 26.930 1.00 80.62 199 ALA A C 1
ATOM 1528 O O . ALA A 1 199 ? -12.409 5.167 25.976 1.00 80.62 199 ALA A O 1
ATOM 1529 N N . LYS A 1 200 ? -14.257 6.200 26.755 1.00 82.69 200 LYS A N 1
ATOM 1530 C CA . LYS A 1 200 ? -14.764 6.684 25.459 1.00 82.69 200 LYS A CA 1
ATOM 1531 C C . LYS A 1 200 ? -13.786 7.613 24.758 1.00 82.69 200 LYS A C 1
ATOM 1533 O O . LYS A 1 200 ? -13.503 7.431 23.566 1.00 82.69 200 LYS A O 1
ATOM 1538 N N . VAL A 1 201 ? -13.215 8.563 25.494 1.00 84.12 201 VAL A N 1
ATOM 1539 C CA . VAL A 1 201 ? -12.220 9.506 24.965 1.00 84.12 201 VAL A CA 1
ATOM 1540 C C . VAL A 1 201 ? -10.947 8.773 24.532 1.00 84.12 201 VAL A C 1
ATOM 1542 O O . VAL A 1 201 ? -10.453 9.003 23.421 1.00 84.12 201 VAL A O 1
ATOM 1545 N N . ILE A 1 202 ? -10.445 7.841 25.349 1.00 84.62 202 ILE A N 1
ATOM 1546 C CA . ILE A 1 202 ? -9.218 7.083 25.051 1.00 84.62 202 ILE A CA 1
ATOM 1547 C C . ILE A 1 202 ? -9.392 6.224 23.790 1.00 84.62 202 ILE A C 1
ATOM 1549 O O . ILE A 1 202 ? -8.551 6.270 22.883 1.00 84.62 202 ILE A O 1
ATOM 1553 N N . LYS A 1 203 ? -10.499 5.479 23.679 1.00 82.25 203 LYS A N 1
ATOM 1554 C CA . LYS A 1 203 ? -10.772 4.623 22.511 1.00 82.25 203 LYS A CA 1
ATOM 1555 C C . LYS A 1 203 ? -10.997 5.433 21.239 1.00 82.25 203 LYS A C 1
ATOM 1557 O O . LYS A 1 203 ? -10.445 5.083 20.196 1.00 82.25 203 LYS A O 1
ATOM 1562 N N . SER A 1 204 ? -11.727 6.548 21.319 1.00 82.81 204 SER A N 1
ATOM 1563 C CA . SER A 1 204 ? -11.900 7.455 20.177 1.00 82.81 204 SER A CA 1
ATOM 1564 C C . SER A 1 204 ? -10.554 7.994 19.684 1.00 82.81 204 SER A C 1
ATOM 1566 O O . SER A 1 204 ? -10.280 7.986 18.482 1.00 82.81 204 SER A O 1
ATOM 1568 N N . LYS A 1 205 ? -9.663 8.390 20.603 1.00 86.62 205 LYS A N 1
ATOM 1569 C CA . LYS A 1 205 ? -8.308 8.847 20.263 1.00 86.62 205 LYS A CA 1
ATOM 1570 C C . LYS A 1 205 ? -7.492 7.751 19.574 1.00 86.62 205 LYS A C 1
ATOM 1572 O O . LYS A 1 205 ? -6.776 8.044 18.617 1.00 86.62 205 LYS A O 1
ATOM 1577 N N . GLN A 1 206 ? -7.617 6.499 20.013 1.00 82.12 206 GLN A N 1
ATOM 1578 C CA . GLN A 1 206 ? -6.942 5.366 19.378 1.00 82.12 206 GLN A CA 1
ATOM 1579 C C . GLN A 1 206 ? -7.440 5.125 17.944 1.00 82.12 206 GLN A C 1
ATOM 1581 O O . GLN A 1 206 ? -6.616 4.944 17.051 1.00 82.12 206 GLN A O 1
ATOM 1586 N N . VAL A 1 207 ? -8.752 5.196 17.696 1.00 83.00 207 VAL A N 1
ATOM 1587 C CA . VAL A 1 207 ? -9.312 5.061 16.335 1.00 83.00 207 VAL A CA 1
ATOM 1588 C C . VAL A 1 207 ? -8.891 6.218 15.433 1.00 83.00 207 VAL A C 1
ATOM 1590 O O . VAL A 1 207 ? -8.485 5.987 14.298 1.00 83.00 207 VAL A O 1
ATOM 1593 N N . LYS A 1 208 ? -8.897 7.455 15.942 1.00 86.62 208 LYS A N 1
ATOM 1594 C CA . LYS A 1 208 ? -8.418 8.624 15.185 1.00 86.62 208 LYS A CA 1
ATOM 1595 C C . LYS A 1 208 ? -6.960 8.478 14.756 1.00 86.62 208 LYS A C 1
ATOM 1597 O O . LYS A 1 208 ? -6.614 8.877 13.651 1.00 86.62 208 LYS A O 1
ATOM 1602 N N . ARG A 1 209 ? -6.107 7.863 15.585 1.00 85.75 209 ARG A N 1
ATOM 1603 C CA . ARG A 1 209 ? -4.718 7.557 15.199 1.00 85.75 209 ARG A CA 1
ATOM 1604 C C . ARG A 1 209 ? -4.646 6.574 14.032 1.00 85.75 209 ARG A C 1
ATOM 1606 O O . ARG A 1 209 ? -3.758 6.705 13.203 1.00 85.75 209 ARG A O 1
ATOM 1613 N N . SER A 1 210 ? -5.593 5.647 13.906 1.00 85.38 210 SER A N 1
ATOM 1614 C CA . SER A 1 210 ? -5.666 4.756 12.742 1.00 85.38 210 SER A CA 1
ATOM 1615 C C . SER A 1 210 ? -6.044 5.480 11.441 1.00 85.38 210 SER A C 1
ATOM 1617 O O . SER A 1 210 ? -5.822 4.933 10.367 1.00 85.38 210 SER A O 1
ATOM 1619 N N . PHE A 1 211 ? -6.555 6.715 11.493 1.00 87.69 211 PHE A N 1
ATOM 1620 C CA . PHE A 1 211 ? -6.787 7.522 10.284 1.00 87.69 211 PHE A CA 1
ATOM 1621 C C . PHE A 1 211 ? -5.496 8.086 9.686 1.00 87.69 211 PHE A C 1
ATOM 1623 O O . PHE A 1 211 ? -5.493 8.503 8.531 1.00 87.69 211 PHE A O 1
ATOM 1630 N N . LEU A 1 212 ? -4.385 8.033 10.430 1.00 89.00 212 LEU A N 1
ATOM 1631 C CA . LEU A 1 212 ? -3.073 8.381 9.895 1.00 89.00 212 LEU A CA 1
ATOM 1632 C C . LEU A 1 212 ? -2.636 7.423 8.780 1.00 89.00 212 LEU A C 1
ATOM 1634 O O . LEU A 1 212 ? -1.891 7.854 7.911 1.00 89.00 212 LEU A O 1
ATOM 1638 N N . TYR A 1 213 ? -3.116 6.169 8.757 1.00 87.94 213 TYR A N 1
ATOM 1639 C CA . TYR A 1 213 ? -2.742 5.223 7.700 1.00 87.94 213 TYR A CA 1
ATOM 1640 C C . TYR A 1 213 ? -3.290 5.647 6.325 1.00 87.94 213 TYR A C 1
ATOM 1642 O O . TYR A 1 213 ? -2.466 5.939 5.462 1.00 87.94 213 TYR A O 1
ATOM 1650 N N . PRO A 1 214 ? -4.620 5.798 6.109 1.00 91.06 214 PRO A N 1
ATOM 1651 C CA . PRO A 1 214 ? -5.137 6.333 4.845 1.00 91.06 214 PRO A CA 1
ATOM 1652 C C . PRO A 1 214 ? -4.561 7.701 4.474 1.00 91.06 214 PRO A C 1
ATOM 1654 O O . PRO A 1 214 ? -4.33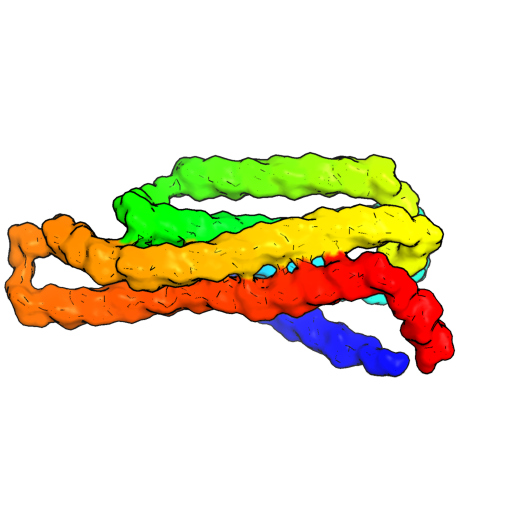3 7.974 3.301 1.00 91.06 214 PRO A O 1
ATOM 1657 N N . LEU A 1 215 ? -4.317 8.568 5.463 1.00 91.25 215 LEU A N 1
ATOM 1658 C CA . LEU A 1 215 ? -3.742 9.888 5.212 1.00 91.25 215 LEU A CA 1
ATOM 1659 C C . LEU A 1 215 ? -2.302 9.786 4.694 1.00 91.25 215 LEU A C 1
ATOM 1661 O O . LEU A 1 215 ? -1.952 10.461 3.729 1.00 91.25 215 LEU A O 1
ATOM 1665 N N . SER A 1 216 ? -1.491 8.916 5.301 1.00 90.94 216 SER A N 1
ATOM 1666 C CA . SER A 1 216 ? -0.136 8.629 4.835 1.00 90.94 216 SER A CA 1
ATOM 1667 C C . SER A 1 216 ? -0.162 8.111 3.402 1.00 90.94 216 SER A C 1
ATOM 1669 O O . SER A 1 216 ? 0.592 8.620 2.584 1.00 90.94 216 SER A O 1
ATOM 1671 N N . THR A 1 217 ? -1.066 7.179 3.078 1.00 90.62 217 THR A N 1
ATOM 1672 C CA . THR A 1 217 ? -1.257 6.668 1.712 1.00 90.62 217 THR A CA 1
ATOM 1673 C C . THR A 1 217 ? -1.530 7.791 0.713 1.00 90.62 217 THR A C 1
ATOM 1675 O O . THR A 1 217 ? -0.938 7.813 -0.360 1.00 90.62 217 THR A O 1
ATOM 1678 N N . ILE A 1 218 ? -2.425 8.728 1.049 1.00 93.56 218 ILE A N 1
ATOM 1679 C CA . ILE A 1 218 ? -2.766 9.850 0.163 1.00 93.56 218 ILE A CA 1
ATOM 1680 C C . ILE A 1 218 ? -1.521 10.694 -0.120 1.00 93.56 218 ILE A C 1
ATOM 1682 O O . ILE A 1 218 ? -1.287 11.067 -1.265 1.00 93.56 218 ILE A O 1
ATOM 1686 N N . ILE A 1 219 ? -0.709 10.976 0.900 1.00 91.81 219 ILE A N 1
ATOM 1687 C CA . ILE A 1 219 ? 0.497 11.798 0.751 1.00 91.81 219 ILE A CA 1
ATOM 1688 C C . ILE A 1 219 ? 1.571 11.050 -0.047 1.00 91.81 219 ILE A C 1
ATOM 1690 O O . ILE A 1 219 ? 2.129 11.615 -0.984 1.00 91.81 219 ILE A O 1
ATOM 1694 N N . THR A 1 220 ? 1.855 9.790 0.291 1.00 90.25 220 THR A N 1
ATOM 1695 C CA . THR A 1 220 ? 2.960 9.039 -0.324 1.00 90.25 220 THR A CA 1
ATOM 1696 C C . THR A 1 220 ? 2.652 8.600 -1.749 1.00 90.25 220 THR A C 1
ATOM 1698 O O . THR A 1 220 ? 3.515 8.716 -2.610 1.00 90.25 220 THR A O 1
ATOM 1701 N N . LEU A 1 221 ? 1.430 8.143 -2.034 1.00 92.94 221 LEU A N 1
ATOM 1702 C CA . LEU A 1 221 ? 1.079 7.638 -3.365 1.00 92.94 221 LEU A CA 1
ATOM 1703 C C . LEU A 1 221 ? 0.641 8.726 -4.340 1.00 92.94 221 LEU A C 1
ATOM 1705 O O . LEU A 1 221 ? 0.687 8.496 -5.545 1.00 92.94 221 LEU A O 1
ATOM 1709 N N . SER A 1 222 ? 0.231 9.908 -3.873 1.00 92.62 222 SER A N 1
ATOM 1710 C CA . SER A 1 222 ? -0.102 11.009 -4.789 1.00 92.62 222 SER A CA 1
ATOM 1711 C C . SER A 1 222 ? 1.123 11.531 -5.537 1.00 92.62 222 SER A C 1
ATOM 1713 O O . SER A 1 222 ? 1.009 11.868 -6.713 1.00 92.62 222 SER A O 1
ATOM 1715 N N . THR A 1 223 ? 2.298 11.553 -4.903 1.00 89.44 223 THR A N 1
ATOM 1716 C CA . THR A 1 223 ? 3.541 11.967 -5.567 1.00 89.44 223 THR A CA 1
ATOM 1717 C C . THR A 1 223 ? 3.951 10.963 -6.642 1.00 89.44 223 THR A C 1
ATOM 1719 O O . THR A 1 223 ? 4.236 11.373 -7.764 1.00 89.44 223 THR A O 1
ATOM 1722 N N . GLU A 1 224 ? 3.894 9.659 -6.350 1.00 87.88 224 GLU A N 1
ATOM 1723 C CA . GLU A 1 224 ? 4.169 8.611 -7.343 1.00 87.88 224 GLU A CA 1
ATOM 1724 C C . GLU A 1 224 ? 3.112 8.582 -8.458 1.00 87.88 224 GLU A C 1
ATOM 1726 O O . GLU A 1 224 ? 3.428 8.389 -9.627 1.00 87.88 224 GLU A O 1
ATOM 1731 N N . LEU A 1 225 ? 1.845 8.843 -8.134 1.00 91.69 225 LEU A N 1
ATOM 1732 C CA . LEU A 1 225 ? 0.790 8.959 -9.137 1.00 91.69 225 LEU A CA 1
ATOM 1733 C C . LEU A 1 225 ? 1.093 10.077 -10.143 1.00 91.69 225 LEU A C 1
ATOM 1735 O O . LEU A 1 225 ? 0.969 9.878 -11.352 1.00 91.69 225 LEU A O 1
ATOM 1739 N N . VAL A 1 226 ? 1.516 11.245 -9.650 1.00 91.31 226 VAL A N 1
ATOM 1740 C CA . VAL A 1 226 ? 1.896 12.380 -10.499 1.00 91.31 226 VAL A CA 1
ATOM 1741 C C . VAL A 1 226 ? 3.096 12.026 -11.374 1.00 91.31 226 VAL A C 1
ATOM 1743 O O . VAL A 1 226 ? 3.074 12.342 -12.562 1.00 91.31 226 VAL A O 1
ATOM 1746 N N . THR A 1 227 ? 4.115 11.340 -10.845 1.00 87.00 227 THR A N 1
ATOM 1747 C CA . THR A 1 227 ? 5.281 10.944 -11.652 1.00 87.00 227 THR A CA 1
ATOM 1748 C C . THR A 1 227 ? 4.927 9.901 -12.713 1.00 87.00 227 THR A C 1
ATOM 1750 O O . THR A 1 227 ? 5.389 10.030 -13.848 1.00 87.00 227 THR A O 1
ATOM 1753 N N . CYS A 1 228 ? 4.058 8.933 -12.400 1.00 86.50 228 CYS A N 1
ATOM 1754 C CA . CYS A 1 228 ? 3.547 7.965 -13.372 1.00 86.50 228 CYS A CA 1
ATOM 1755 C C . CYS A 1 228 ? 2.747 8.633 -14.496 1.00 86.50 228 CYS A C 1
ATOM 1757 O O . CYS A 1 228 ? 2.898 8.250 -15.648 1.00 86.50 228 CYS A O 1
ATOM 1759 N N . PHE A 1 229 ? 1.915 9.640 -14.208 1.00 86.81 229 PHE A N 1
ATOM 1760 C CA . PHE A 1 229 ? 1.199 10.365 -15.267 1.00 86.81 229 PHE A CA 1
ATOM 1761 C C . PHE A 1 229 ? 2.110 11.300 -16.059 1.00 86.81 229 PHE A C 1
ATOM 1763 O O . PHE A 1 229 ? 1.962 11.425 -17.274 1.00 86.81 229 PHE A O 1
ATOM 1770 N N . TRP A 1 230 ? 3.071 11.938 -15.394 1.00 86.31 230 TRP A N 1
ATOM 1771 C CA . TRP A 1 230 ? 4.039 12.809 -16.051 1.00 86.31 230 TRP A CA 1
ATOM 1772 C C . TRP A 1 230 ? 4.904 12.043 -17.058 1.00 86.31 230 TRP A C 1
ATOM 1774 O O . TRP A 1 230 ? 5.179 12.553 -18.145 1.00 86.31 230 TRP A O 1
ATOM 1784 N N . SER A 1 231 ? 5.297 10.803 -16.740 1.00 82.12 231 SER A N 1
ATOM 1785 C CA . SER A 1 231 ? 6.088 9.969 -17.652 1.00 82.12 231 SER A CA 1
ATOM 1786 C C . SER A 1 231 ? 5.331 9.579 -18.930 1.00 82.12 231 SER A C 1
ATOM 1788 O O . SER A 1 231 ? 5.967 9.377 -19.963 1.00 82.12 231 SER A O 1
ATOM 1790 N N . LEU A 1 232 ? 3.991 9.565 -18.911 1.00 82.62 232 LEU A N 1
ATOM 1791 C CA . LEU A 1 232 ? 3.158 9.324 -20.100 1.00 82.62 232 LEU A CA 1
ATOM 1792 C C . LEU A 1 232 ? 3.176 10.494 -21.090 1.00 82.62 232 LEU A C 1
ATOM 1794 O O . LEU A 1 232 ? 2.955 10.290 -22.280 1.00 82.62 232 LEU A O 1
ATOM 1798 N N . GLY A 1 233 ? 3.471 11.712 -20.626 1.00 77.44 233 GLY A N 1
ATOM 1799 C CA . GLY A 1 233 ? 3.504 12.922 -21.452 1.00 77.44 233 GLY A CA 1
ATOM 1800 C C . GLY A 1 233 ? 4.691 13.020 -22.422 1.00 77.44 233 GLY A C 1
ATOM 1801 O O . GLY A 1 233 ? 4.868 14.063 -23.043 1.00 77.44 233 GLY A O 1
ATOM 1802 N N . GLY A 1 234 ? 5.538 11.989 -22.534 1.00 63.38 234 GLY A N 1
ATOM 1803 C CA . GLY A 1 234 ? 6.641 11.929 -23.506 1.00 63.38 234 GLY A CA 1
ATOM 1804 C C . GLY A 1 234 ? 7.824 12.870 -23.230 1.00 63.38 234 GLY A C 1
ATOM 1805 O O . GLY A 1 234 ? 8.782 12.897 -23.997 1.00 63.38 234 GLY A O 1
ATOM 1806 N N . ASN A 1 235 ? 7.816 13.619 -22.123 1.00 52.78 235 ASN A N 1
ATOM 1807 C CA . ASN A 1 235 ? 8.822 14.652 -21.838 1.00 52.78 235 ASN A CA 1
ATOM 1808 C C . ASN A 1 235 ? 10.183 14.108 -21.348 1.00 52.78 235 ASN A C 1
ATOM 1810 O O . ASN A 1 235 ? 11.085 14.883 -21.040 1.00 52.78 235 ASN A O 1
ATOM 1814 N N . GLN A 1 236 ? 10.346 12.784 -21.265 1.00 54.78 236 GLN A N 1
ATOM 1815 C CA . GLN A 1 236 ? 11.584 12.139 -20.809 1.00 54.78 236 GLN A CA 1
ATOM 1816 C C . GLN A 1 236 ? 12.745 12.333 -21.804 1.00 54.78 236 GLN A C 1
ATOM 1818 O O . GLN A 1 236 ? 13.889 12.427 -21.376 1.00 54.78 236 GLN A O 1
ATOM 1823 N N . HIS A 1 237 ? 12.461 12.500 -23.104 1.00 47.81 237 HIS A N 1
ATOM 1824 C CA . HIS A 1 237 ? 13.497 12.657 -24.136 1.00 47.81 237 HIS A CA 1
ATOM 1825 C C . HIS A 1 237 ? 14.255 14.001 -24.061 1.00 47.81 237 HIS A C 1
ATOM 1827 O O . HIS A 1 237 ? 15.321 14.136 -24.649 1.00 47.81 237 HIS A O 1
ATOM 1833 N N . LYS A 1 238 ? 13.728 15.001 -23.335 1.00 41.81 238 LYS A N 1
ATOM 1834 C CA . LYS A 1 238 ? 14.378 16.316 -23.163 1.00 41.81 238 LYS A CA 1
ATOM 1835 C C . LYS A 1 238 ? 15.210 16.448 -21.886 1.00 41.81 238 LYS A C 1
ATOM 1837 O O . LYS A 1 238 ? 15.972 17.399 -21.779 1.00 41.81 238 LYS A O 1
ATOM 1842 N N . LEU A 1 239 ? 15.065 15.538 -20.918 1.00 42.84 239 LEU A N 1
ATOM 1843 C CA . LEU A 1 239 ? 15.839 15.588 -19.669 1.00 42.84 239 LEU A CA 1
ATOM 1844 C C . LEU A 1 239 ? 17.176 14.841 -19.753 1.00 42.84 239 LEU A C 1
ATOM 1846 O O . LEU A 1 239 ? 18.031 15.074 -18.912 1.00 42.84 239 LEU A O 1
ATOM 1850 N N . SER A 1 240 ? 17.363 13.957 -20.736 1.00 41.59 240 SER A N 1
ATOM 1851 C CA . SER A 1 240 ? 18.639 13.267 -20.977 1.00 41.59 240 SER A CA 1
ATOM 1852 C C . SER A 1 240 ? 19.636 14.085 -21.809 1.00 41.59 240 SER A C 1
ATOM 1854 O O . SER A 1 240 ? 20.774 13.658 -21.971 1.00 41.59 240 SER A O 1
ATOM 1856 N N . GLU A 1 241 ? 19.211 15.231 -22.353 1.00 39.03 241 GLU A N 1
ATOM 1857 C CA . GLU A 1 241 ? 20.047 16.163 -23.132 1.00 39.03 241 GLU A CA 1
ATOM 1858 C C . GLU A 1 241 ? 20.478 17.412 -22.328 1.00 39.03 241 GLU A C 1
ATOM 1860 O O . GLU A 1 241 ? 21.110 18.311 -22.883 1.00 39.03 241 GLU A O 1
ATOM 1865 N N . LEU A 1 242 ? 20.147 17.469 -21.031 1.00 35.97 242 LEU A N 1
ATOM 1866 C CA . LEU A 1 242 ? 20.498 18.534 -20.076 1.00 35.97 242 LEU A CA 1
ATOM 1867 C C . LEU A 1 242 ? 21.361 17.971 -18.940 1.00 35.97 242 LEU A C 1
ATOM 1869 O O . LEU A 1 242 ? 22.287 18.693 -18.509 1.00 35.97 242 LEU A O 1
#

Radius of gyration: 21.22 Å; chains: 1; bounding box: 50×35×62 Å

Foldseek 3Di:
DDPPVVLVVLVVLLVVLVVLLVVLVVCCVVDVPVCPDPVNVLSNLLSVLSNLQSVLVNVQVVCPVVPPDPVLLVSVLSNLLSLLSNLLSLLLLLVVLCCVQQVVDDDDPVVSVVSVVVSVVVSVVVSVVCSVVPSGRDPVCPPLVSLLVSLVVSLVSLVSSLVSLVVSLVSNVVRNVVSLVVVCVVVPPDDDDPVSVVVSVVVSVVSVVSNVSSVVSNVPSVVSSVVSVVSNVVCPVVVVVD